Protein AF-A0A2G9MMF6-F1 (afdb_monomer)

Structure (mmCIF, N/CA/C/O backbone):
data_AF-A0A2G9MMF6-F1
#
_entry.id   AF-A0A2G9MMF6-F1
#
loop_
_atom_site.group_PDB
_atom_site.id
_atom_site.type_symbol
_atom_site.label_atom_id
_atom_site.label_alt_id
_atom_site.label_comp_id
_atom_site.label_asym_id
_atom_site.label_entity_id
_atom_site.label_seq_id
_atom_site.pdbx_PDB_ins_code
_atom_site.Cartn_x
_atom_site.Cartn_y
_atom_site.Cartn_z
_atom_site.occupancy
_atom_site.B_iso_or_equiv
_atom_site.auth_seq_id
_atom_site.auth_comp_id
_atom_site.auth_asym_id
_atom_site.auth_atom_id
_atom_site.pdbx_PDB_model_num
ATOM 1 N N . MET A 1 1 ? 2.342 -6.445 -7.072 1.00 79.38 1 MET A N 1
ATOM 2 C CA . MET A 1 1 ? 2.393 -5.095 -7.663 1.00 79.38 1 MET A CA 1
ATOM 3 C C . MET A 1 1 ? 3.576 -5.069 -8.606 1.00 79.38 1 MET A C 1
ATOM 5 O O . MET A 1 1 ? 4.692 -5.267 -8.145 1.00 79.38 1 MET A O 1
ATOM 9 N N . GLN A 1 2 ? 3.320 -4.866 -9.891 1.00 90.75 2 GLN A N 1
ATOM 10 C CA . GLN A 1 2 ? 4.358 -4.734 -10.906 1.00 90.75 2 GLN A CA 1
ATOM 11 C C . GLN A 1 2 ? 3.981 -3.608 -11.854 1.00 90.75 2 GLN A C 1
ATOM 13 O O . GLN A 1 2 ? 2.814 -3.480 -12.257 1.00 90.75 2 GLN A O 1
ATOM 18 N N . ASP A 1 3 ? 4.973 -2.789 -12.161 1.00 94.25 3 ASP A N 1
ATOM 19 C CA . ASP A 1 3 ? 4.838 -1.770 -13.181 1.00 94.25 3 ASP A CA 1
ATOM 20 C C . ASP A 1 3 ? 4.897 -2.395 -14.558 1.00 94.25 3 ASP A C 1
ATOM 22 O O . ASP A 1 3 ? 5.567 -3.399 -14.778 1.00 94.25 3 ASP A O 1
ATOM 26 N N . LEU A 1 4 ? 4.185 -1.756 -15.472 1.00 95.88 4 LEU A N 1
ATOM 27 C CA . LEU A 1 4 ? 4.204 -2.057 -16.892 1.00 95.88 4 LEU A CA 1
ATOM 28 C C . LEU A 1 4 ? 4.536 -0.766 -17.631 1.00 95.88 4 LEU A C 1
ATOM 30 O O . LEU A 1 4 ? 4.545 0.322 -17.043 1.00 95.88 4 LEU A O 1
ATOM 34 N N . GLY A 1 5 ? 4.801 -0.873 -18.922 1.00 96.56 5 GLY A N 1
ATOM 35 C CA . GLY A 1 5 ? 5.247 0.263 -19.704 1.00 96.56 5 GLY A CA 1
ATOM 36 C C . GLY A 1 5 ? 5.832 -0.165 -21.033 1.00 96.56 5 GLY A C 1
ATOM 37 O O . GLY A 1 5 ? 5.376 -1.141 -21.624 1.00 96.56 5 GLY A O 1
ATOM 38 N N . LEU A 1 6 ? 6.842 0.567 -21.485 1.00 97.50 6 LEU A N 1
ATOM 39 C CA . LEU A 1 6 ? 7.505 0.364 -22.764 1.00 97.50 6 LEU A CA 1
ATOM 40 C C . LEU A 1 6 ? 9.025 0.326 -22.587 1.00 97.50 6 LEU A C 1
ATOM 42 O O . LEU A 1 6 ? 9.573 1.085 -21.784 1.00 97.50 6 LEU A O 1
ATOM 46 N N . ILE A 1 7 ? 9.695 -0.497 -23.392 1.00 97.12 7 ILE A N 1
ATOM 47 C CA . ILE A 1 7 ? 11.146 -0.470 -23.625 1.00 97.12 7 ILE A CA 1
ATOM 48 C C . ILE A 1 7 ? 11.354 -0.397 -25.141 1.00 97.12 7 ILE A C 1
ATOM 50 O O . ILE A 1 7 ? 10.951 -1.317 -25.842 1.00 97.12 7 ILE A O 1
ATOM 54 N N . ASN A 1 8 ? 11.923 0.697 -25.666 1.00 94.00 8 ASN A N 1
ATOM 55 C CA . ASN A 1 8 ? 12.039 0.959 -27.116 1.00 94.00 8 ASN A CA 1
ATOM 56 C C . ASN A 1 8 ? 10.719 0.726 -27.882 1.00 94.00 8 ASN A C 1
ATOM 58 O O . ASN A 1 8 ? 10.694 0.101 -28.936 1.00 94.00 8 ASN A O 1
ATOM 62 N N . CYS A 1 9 ? 9.609 1.223 -27.324 1.00 92.94 9 CYS A N 1
ATOM 63 C CA . CYS A 1 9 ? 8.242 1.038 -27.835 1.00 92.94 9 CYS A CA 1
AT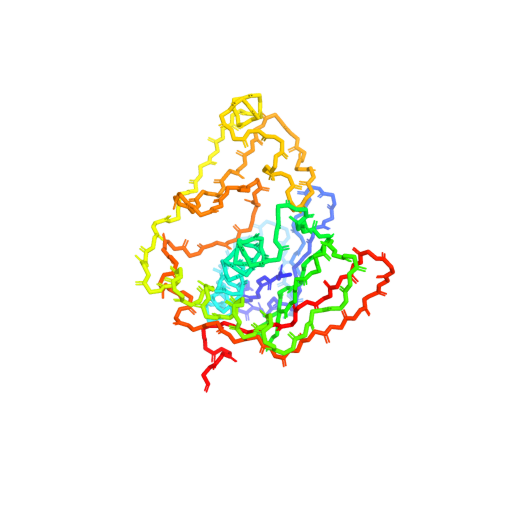OM 64 C C . CYS A 1 9 ? 7.690 -0.399 -27.766 1.00 92.94 9 CYS A C 1
ATOM 66 O O . CYS A 1 9 ? 6.526 -0.598 -28.104 1.00 92.94 9 CYS A O 1
ATOM 68 N N . PHE A 1 10 ? 8.452 -1.377 -27.270 1.00 97.00 10 PHE A N 1
ATOM 69 C CA . PHE A 1 10 ? 7.938 -2.718 -27.000 1.00 97.00 10 PHE A CA 1
ATOM 70 C C . PHE A 1 10 ? 7.185 -2.759 -25.668 1.00 97.00 10 PHE A C 1
ATOM 72 O O . PHE A 1 10 ? 7.736 -2.310 -24.654 1.00 97.00 10 PHE A O 1
ATOM 79 N N . PRO A 1 11 ? 5.955 -3.304 -25.630 1.00 97.38 11 PRO A N 1
ATOM 80 C CA . PRO A 1 11 ? 5.212 -3.500 -24.393 1.00 97.38 11 PRO A CA 1
ATOM 81 C C . PRO A 1 11 ? 5.982 -4.352 -23.388 1.00 97.38 11 PRO A C 1
ATOM 83 O O . PRO A 1 11 ? 6.388 -5.473 -23.685 1.00 97.38 11 PRO A O 1
ATOM 86 N N . VAL A 1 12 ? 6.137 -3.844 -22.167 1.00 97.69 12 VAL A N 1
ATOM 87 C CA . VAL A 1 12 ? 6.538 -4.652 -21.012 1.00 97.69 12 VAL A CA 1
ATOM 88 C C . VAL A 1 12 ? 5.284 -5.336 -20.486 1.00 97.69 12 VAL A C 1
ATOM 90 O O . VAL A 1 12 ? 4.394 -4.668 -19.960 1.00 97.69 12 VAL A O 1
ATOM 93 N N . ILE A 1 13 ? 5.211 -6.655 -20.641 1.00 95.88 13 ILE A N 1
ATOM 94 C CA . ILE A 1 13 ? 4.044 -7.465 -20.265 1.00 95.88 13 ILE A CA 1
ATOM 95 C C . ILE A 1 13 ? 4.161 -8.053 -18.858 1.00 95.88 13 ILE A C 1
ATOM 97 O O . ILE A 1 13 ? 3.149 -8.397 -18.253 1.00 95.88 13 ILE A O 1
ATOM 101 N N . ASP A 1 14 ? 5.379 -8.155 -18.323 1.00 95.56 14 ASP A N 1
ATOM 102 C CA . ASP A 1 14 ? 5.613 -8.618 -16.957 1.00 95.56 14 ASP A CA 1
ATOM 103 C C . ASP A 1 14 ? 6.938 -8.082 -16.401 1.00 95.56 14 ASP A C 1
ATOM 105 O O . ASP A 1 14 ? 7.898 -7.873 -17.149 1.00 95.56 14 ASP A O 1
ATOM 109 N N . VAL A 1 15 ? 6.996 -7.882 -15.085 1.00 96.31 15 VAL A N 1
ATOM 110 C CA . VAL A 1 15 ? 8.217 -7.492 -14.370 1.00 96.31 15 VAL A CA 1
ATOM 111 C C . VAL A 1 15 ? 8.294 -8.263 -13.064 1.00 96.31 15 VAL A C 1
ATOM 113 O O . VAL A 1 15 ? 7.439 -8.112 -12.192 1.00 96.31 15 VAL A O 1
ATOM 116 N N . PHE A 1 16 ? 9.355 -9.045 -12.894 1.00 94.81 16 PHE A N 1
ATOM 117 C CA . PHE A 1 16 ? 9.559 -9.856 -11.696 1.00 94.81 16 PHE A CA 1
ATOM 118 C C . PHE A 1 16 ? 11.026 -9.881 -11.271 1.00 94.81 16 PHE A C 1
ATOM 120 O O . PHE A 1 16 ? 11.930 -9.530 -12.027 1.00 94.81 16 PHE A O 1
ATOM 127 N N . LYS A 1 17 ? 11.27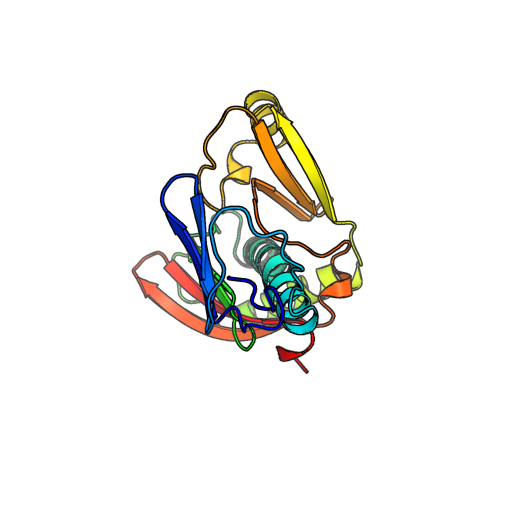2 -10.278 -10.020 1.00 93.25 17 LYS A N 1
ATOM 128 C CA . LYS A 1 17 ? 12.629 -10.461 -9.498 1.00 93.25 17 LYS A CA 1
ATOM 129 C C . LYS A 1 17 ? 13.050 -11.921 -9.606 1.00 93.25 17 LYS A C 1
ATOM 131 O O . LYS A 1 17 ? 12.298 -12.803 -9.202 1.00 93.25 17 LYS A O 1
ATOM 136 N N . GLN A 1 18 ? 14.272 -12.155 -10.071 1.00 94.69 18 GLN A N 1
ATOM 137 C CA . GLN A 1 18 ? 14.925 -13.463 -10.060 1.00 94.69 18 GLN A CA 1
ATOM 138 C C . GLN A 1 18 ? 16.279 -13.324 -9.357 1.00 94.69 18 GLN A C 1
ATOM 140 O O . GLN A 1 18 ? 17.248 -12.814 -9.920 1.00 94.69 18 GLN A O 1
ATOM 145 N N . GLY A 1 19 ? 16.328 -13.710 -8.079 1.00 91.88 19 GLY A N 1
ATOM 146 C CA . GLY A 1 19 ? 17.451 -13.374 -7.203 1.00 91.88 19 GLY A CA 1
ATOM 147 C C . GLY A 1 19 ? 17.601 -11.855 -7.067 1.00 91.88 19 GLY A C 1
ATOM 148 O O . GLY A 1 19 ? 16.655 -11.165 -6.688 1.00 91.88 19 GLY A O 1
ATOM 149 N N . ASN A 1 20 ? 18.777 -11.334 -7.420 1.00 90.31 20 ASN A N 1
ATOM 150 C CA . ASN A 1 20 ? 19.064 -9.895 -7.406 1.00 90.31 20 ASN A CA 1
ATOM 151 C C . ASN A 1 20 ? 18.754 -9.193 -8.741 1.00 90.31 20 ASN A C 1
ATOM 153 O O . ASN A 1 20 ? 18.959 -7.986 -8.853 1.00 90.31 20 ASN A O 1
ATOM 157 N N . LEU A 1 21 ? 18.278 -9.927 -9.752 1.00 95.31 21 LEU A N 1
ATOM 158 C CA . LEU A 1 21 ? 17.969 -9.383 -11.072 1.00 95.31 21 LEU A CA 1
ATOM 159 C C . LEU A 1 21 ? 16.509 -8.931 -11.147 1.00 95.31 21 LEU A C 1
ATOM 161 O O . LEU A 1 21 ? 15.615 -9.600 -10.625 1.00 95.31 21 LEU A O 1
ATOM 165 N N . ILE A 1 22 ? 16.271 -7.814 -11.836 1.00 95.88 22 ILE A N 1
ATOM 166 C CA . ILE A 1 22 ? 14.934 -7.371 -12.241 1.00 95.88 22 ILE A CA 1
ATOM 167 C C . ILE A 1 22 ? 14.744 -7.787 -13.697 1.00 95.88 22 ILE A C 1
ATOM 169 O O . ILE A 1 22 ? 15.422 -7.278 -14.589 1.00 95.88 22 ILE A O 1
ATOM 173 N N . VAL A 1 23 ? 13.833 -8.723 -13.927 1.00 96.50 23 VAL A N 1
ATOM 174 C CA . VAL A 1 23 ? 13.527 -9.265 -15.249 1.00 96.50 23 VAL A CA 1
ATOM 175 C C . VAL A 1 23 ? 12.347 -8.499 -15.830 1.00 96.50 23 VAL A C 1
ATOM 177 O O . VAL A 1 23 ? 11.287 -8.440 -15.211 1.00 96.50 23 VAL A O 1
ATOM 180 N N . HIS A 1 24 ? 12.533 -7.930 -17.021 1.00 97.00 24 HIS A N 1
ATOM 181 C CA . HIS A 1 24 ? 11.475 -7.290 -17.800 1.00 97.00 24 HIS A CA 1
ATOM 182 C C . HIS A 1 24 ? 11.111 -8.214 -18.959 1.00 97.00 24 HIS A C 1
ATOM 184 O O . HIS A 1 24 ? 11.917 -8.425 -19.866 1.00 97.00 24 HIS A O 1
ATOM 190 N N . LYS A 1 25 ? 9.906 -8.781 -18.933 1.00 96.69 25 LYS A N 1
ATOM 191 C CA . LYS A 1 25 ? 9.375 -9.552 -20.054 1.00 96.69 25 LYS A CA 1
ATOM 192 C C . LYS A 1 25 ? 8.742 -8.577 -21.037 1.00 96.69 25 LYS A C 1
ATOM 194 O O . LYS A 1 25 ? 7.771 -7.904 -20.690 1.00 96.69 25 LYS A O 1
ATOM 199 N N . ILE A 1 26 ? 9.291 -8.503 -22.243 1.00 97.00 26 ILE A N 1
ATOM 200 C CA . ILE A 1 26 ? 8.793 -7.631 -23.309 1.00 97.00 26 ILE A CA 1
ATOM 201 C C . ILE A 1 26 ? 8.141 -8.440 -24.426 1.00 97.00 26 ILE A C 1
ATOM 203 O O . ILE A 1 26 ? 8.568 -9.556 -24.719 1.00 97.00 26 ILE A O 1
ATOM 207 N N . ASP A 1 27 ? 7.133 -7.852 -25.058 1.00 96.94 27 ASP A N 1
ATOM 208 C CA . ASP A 1 27 ? 6.621 -8.294 -26.351 1.00 96.94 27 ASP A CA 1
ATOM 209 C C . ASP A 1 27 ? 7.409 -7.588 -27.462 1.00 96.94 27 ASP A C 1
ATOM 211 O O . ASP A 1 27 ? 7.038 -6.530 -27.971 1.00 96.94 27 ASP A O 1
ATOM 215 N N . GLY A 1 28 ? 8.606 -8.110 -27.721 1.00 94.50 28 GLY A N 1
ATOM 216 C CA . GLY A 1 28 ? 9.593 -7.489 -28.592 1.00 94.50 28 GLY A CA 1
ATOM 217 C C . GLY A 1 28 ? 10.974 -8.098 -28.409 1.00 94.50 28 GLY A C 1
ATOM 218 O O . GLY A 1 28 ? 11.139 -9.122 -27.741 1.00 94.50 28 GLY A O 1
ATOM 219 N N . LYS A 1 29 ? 11.987 -7.474 -29.011 1.00 93.00 29 LYS A N 1
ATOM 220 C CA . LYS A 1 29 ? 13.380 -7.917 -28.891 1.00 93.00 29 LYS A CA 1
ATOM 221 C C . LYS A 1 29 ? 14.305 -6.727 -28.700 1.00 93.00 29 LYS A C 1
ATOM 223 O O . LYS A 1 29 ? 14.204 -5.736 -29.411 1.00 93.00 29 LYS A O 1
ATOM 228 N N . VAL A 1 30 ? 15.228 -6.885 -27.764 1.00 94.31 30 VAL A N 1
ATOM 229 C CA . VAL A 1 30 ? 16.381 -6.012 -27.534 1.00 94.31 30 VAL A CA 1
ATOM 230 C C . VAL A 1 30 ? 17.614 -6.902 -27.428 1.00 94.31 30 VAL A C 1
ATOM 232 O O . VAL A 1 30 ? 17.494 -8.079 -27.071 1.00 94.31 30 VAL A O 1
ATOM 235 N N . GLN A 1 31 ? 18.783 -6.376 -27.763 1.00 94.81 31 GLN A N 1
ATOM 236 C CA . GLN A 1 31 ? 20.048 -7.095 -27.702 1.00 94.81 31 GLN A CA 1
ATOM 237 C C . GLN A 1 31 ? 20.904 -6.602 -26.537 1.00 94.81 31 GLN A C 1
ATOM 239 O O . GLN A 1 31 ? 20.776 -5.480 -26.047 1.00 94.81 31 GLN A O 1
ATOM 244 N N . THR A 1 32 ? 21.790 -7.473 -26.058 1.00 95.94 32 THR A N 1
ATOM 245 C CA . THR A 1 32 ? 22.786 -7.080 -25.063 1.00 95.94 32 THR A CA 1
ATOM 246 C C . THR A 1 32 ? 23.687 -5.996 -25.647 1.00 95.94 32 THR A C 1
ATOM 248 O O . THR A 1 32 ? 24.297 -6.204 -26.691 1.00 95.94 32 THR A O 1
ATOM 251 N N . GLY A 1 33 ? 23.790 -4.867 -24.946 1.00 95.94 33 GLY A N 1
ATOM 252 C CA . GLY A 1 33 ? 24.559 -3.702 -25.388 1.00 95.94 33 GLY A CA 1
ATOM 253 C C . GLY A 1 33 ? 23.706 -2.579 -25.980 1.00 95.94 33 GLY A C 1
ATOM 254 O O . GLY A 1 33 ? 24.223 -1.475 -26.123 1.00 95.94 33 GLY A O 1
ATOM 255 N N . ASP A 1 34 ? 22.420 -2.819 -26.257 1.00 95.75 34 ASP A N 1
ATOM 256 C CA . ASP A 1 34 ? 21.518 -1.774 -26.745 1.00 95.75 34 ASP A CA 1
ATOM 257 C C . ASP A 1 34 ? 21.306 -0.680 -25.690 1.00 95.75 34 ASP A C 1
ATOM 259 O O . ASP A 1 34 ? 21.001 -0.956 -24.524 1.00 95.75 34 ASP A O 1
ATOM 263 N N . GLU A 1 35 ? 21.373 0.578 -26.123 1.00 96.88 35 GLU A N 1
ATOM 264 C CA . GLU A 1 35 ? 20.785 1.685 -25.378 1.00 96.88 35 GLU A CA 1
ATOM 265 C C . GLU A 1 35 ? 19.270 1.692 -25.623 1.00 96.88 35 GLU A C 1
ATOM 267 O O . GLU A 1 35 ? 18.798 1.694 -26.765 1.00 96.88 35 GLU A O 1
ATOM 272 N N . VAL A 1 36 ? 18.489 1.661 -24.543 1.00 96.44 36 VAL A N 1
ATOM 273 C CA . VAL A 1 36 ? 17.029 1.555 -24.620 1.00 96.44 36 VAL A CA 1
ATOM 274 C C . VAL A 1 36 ? 16.343 2.699 -23.885 1.00 96.44 36 VAL A C 1
ATOM 276 O O . VAL A 1 36 ? 16.743 3.101 -22.792 1.00 96.44 36 VAL A O 1
ATOM 279 N N . LYS A 1 37 ? 15.249 3.199 -24.461 1.00 96.81 37 LYS A N 1
ATOM 280 C CA . LYS A 1 37 ? 14.358 4.168 -23.826 1.00 96.81 37 LYS A CA 1
ATOM 281 C C . LYS A 1 37 ? 13.234 3.438 -23.100 1.00 96.81 37 LYS A C 1
ATOM 283 O O . LYS A 1 37 ? 12.419 2.762 -23.729 1.00 96.81 37 LYS A O 1
ATOM 288 N N . CYS A 1 38 ? 13.159 3.629 -21.788 1.00 96.75 38 CYS A N 1
ATOM 289 C CA . CYS A 1 38 ? 12.127 3.037 -20.940 1.00 96.75 38 CYS A CA 1
ATOM 290 C C . CYS A 1 38 ? 11.077 4.080 -20.541 1.00 96.75 38 CYS A C 1
ATOM 292 O O . CYS A 1 38 ? 11.412 5.218 -20.213 1.00 96.75 38 CYS A O 1
ATOM 294 N N . GLY A 1 39 ? 9.807 3.684 -20.518 1.00 96.69 39 GLY A N 1
ATOM 295 C CA . GLY A 1 39 ? 8.709 4.502 -20.007 1.00 96.69 39 GLY A CA 1
ATOM 296 C C . GLY A 1 39 ? 7.767 3.662 -19.159 1.00 96.69 39 GLY A C 1
ATOM 297 O O . GLY A 1 39 ? 7.372 2.582 -19.579 1.00 96.69 39 GLY A O 1
ATOM 298 N N . VAL A 1 40 ? 7.403 4.143 -17.971 1.00 96.88 40 VAL A N 1
ATOM 299 C CA . VAL A 1 40 ? 6.431 3.474 -17.092 1.00 96.88 40 VAL A CA 1
ATOM 300 C C . VAL A 1 40 ? 5.026 3.985 -17.405 1.00 96.88 40 VAL A C 1
ATOM 302 O O . VAL A 1 40 ? 4.836 5.184 -17.604 1.00 96.88 40 VAL A O 1
ATOM 305 N N . ASN A 1 41 ? 4.030 3.098 -17.402 1.00 96.81 41 ASN A N 1
ATOM 306 C CA . ASN A 1 41 ? 2.625 3.495 -17.423 1.00 96.81 41 ASN A CA 1
ATOM 307 C C . ASN A 1 41 ? 2.284 4.217 -16.107 1.00 96.81 41 ASN A C 1
ATOM 309 O O . ASN A 1 41 ? 2.124 3.587 -15.057 1.00 96.81 41 ASN A O 1
ATOM 313 N N . PHE A 1 42 ? 2.202 5.548 -16.172 1.00 95.94 42 PHE A N 1
ATOM 314 C CA . PHE A 1 42 ? 2.049 6.390 -14.990 1.00 95.94 42 PHE A CA 1
ATOM 315 C C . PHE A 1 42 ? 0.694 6.215 -14.300 1.00 95.94 42 PHE A C 1
ATOM 317 O O . PHE A 1 42 ? 0.655 6.165 -13.075 1.00 95.94 42 PHE A O 1
ATOM 324 N N . GLU A 1 43 ? -0.392 6.034 -15.053 1.00 95.75 43 GLU A N 1
ATOM 325 C CA . GLU A 1 43 ? -1.724 5.808 -14.476 1.00 95.75 43 GLU A CA 1
ATOM 326 C C . GLU A 1 43 ? -1.764 4.505 -13.675 1.00 95.75 43 GLU A C 1
ATOM 328 O O . GLU A 1 43 ? -2.192 4.486 -12.519 1.00 95.75 43 GLU A O 1
ATOM 333 N N . ARG A 1 44 ? -1.198 3.425 -14.235 1.00 96.06 44 ARG A N 1
ATOM 334 C CA . ARG A 1 44 ? -1.037 2.156 -13.512 1.00 96.06 44 ARG A CA 1
ATOM 335 C C . ARG A 1 44 ? -0.203 2.351 -12.247 1.00 96.06 44 ARG A C 1
ATOM 337 O O . ARG A 1 44 ? -0.612 1.915 -11.172 1.00 96.06 44 ARG A O 1
ATOM 344 N N . ARG A 1 45 ? 0.956 3.007 -12.360 1.00 97.19 45 ARG A N 1
ATOM 345 C CA . ARG A 1 45 ? 1.842 3.284 -11.219 1.00 97.19 45 ARG A CA 1
ATOM 346 C C . ARG A 1 45 ? 1.117 4.084 -10.138 1.00 97.19 45 ARG A C 1
ATOM 348 O O . ARG A 1 45 ? 1.257 3.752 -8.960 1.00 97.19 45 ARG A O 1
ATOM 355 N N . LYS A 1 46 ? 0.365 5.121 -10.513 1.00 97.12 46 LYS A N 1
ATOM 356 C CA . LYS A 1 46 ? -0.391 5.973 -9.591 1.00 97.12 46 LYS A CA 1
ATOM 357 C C . LYS A 1 46 ? -1.444 5.153 -8.852 1.00 97.12 46 LYS A C 1
ATOM 359 O O . LYS A 1 46 ? -1.410 5.138 -7.625 1.00 97.12 46 LYS A O 1
ATOM 364 N N . GLN A 1 47 ? -2.284 4.405 -9.567 1.00 97.94 47 GLN A N 1
ATOM 365 C CA . GLN A 1 47 ? -3.336 3.580 -8.962 1.00 97.94 47 GLN A CA 1
ATOM 366 C C . GLN A 1 47 ? -2.763 2.534 -7.995 1.00 97.94 47 GLN A C 1
ATOM 368 O O . GLN A 1 47 ? -3.211 2.391 -6.857 1.00 97.94 47 GLN A O 1
ATOM 373 N N . LEU A 1 48 ? -1.696 1.846 -8.408 1.00 97.75 48 LEU A N 1
ATOM 374 C CA . LEU A 1 48 ? -0.975 0.905 -7.554 1.00 97.75 48 LEU A CA 1
ATOM 375 C C . LEU A 1 48 ? -0.439 1.602 -6.292 1.00 97.75 48 LEU A C 1
ATOM 377 O O . LEU A 1 48 ? -0.598 1.095 -5.181 1.00 97.75 48 LEU A O 1
ATOM 381 N N . THR A 1 49 ? 0.160 2.782 -6.447 1.00 98.06 49 THR A N 1
ATOM 382 C CA . THR A 1 49 ? 0.706 3.580 -5.340 1.00 98.06 49 THR A CA 1
ATOM 383 C C . THR A 1 49 ? -0.389 4.061 -4.378 1.00 98.06 49 THR A C 1
ATOM 385 O O . THR A 1 49 ? -0.176 4.025 -3.165 1.00 98.06 49 THR A O 1
ATOM 388 N N . GLN A 1 50 ? -1.573 4.420 -4.887 1.00 98.38 50 GLN A N 1
ATOM 389 C CA . GLN A 1 50 ? -2.753 4.749 -4.078 1.00 98.38 50 GLN A CA 1
ATOM 390 C C . GLN A 1 50 ? -3.190 3.549 -3.232 1.00 98.38 50 GLN A C 1
ATOM 392 O O . GLN A 1 50 ? -3.284 3.673 -2.012 1.00 98.38 50 GLN A O 1
ATOM 397 N N . HIS A 1 51 ? -3.343 2.362 -3.832 1.00 98.62 51 HIS A N 1
ATOM 3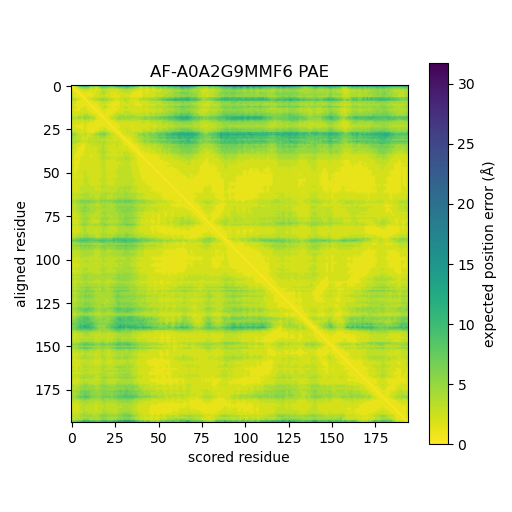98 C CA . HIS A 1 51 ? -3.632 1.135 -3.080 1.00 98.62 51 HIS A CA 1
ATOM 399 C C . HIS A 1 51 ? -2.540 0.792 -2.060 1.00 98.62 51 HIS A C 1
ATOM 401 O O . HIS A 1 51 ? -2.840 0.275 -0.981 1.00 98.62 51 HIS A O 1
ATOM 407 N N . HIS A 1 52 ? -1.273 1.091 -2.357 1.00 98.38 52 HIS A N 1
ATOM 408 C CA . HIS A 1 52 ? -0.193 0.833 -1.414 1.00 98.38 52 HIS A CA 1
ATOM 409 C C . HIS A 1 52 ? -0.297 1.710 -0.170 1.00 98.38 52 HIS A C 1
ATOM 411 O O . HIS A 1 52 ? -0.341 1.186 0.939 1.00 98.38 52 HIS A O 1
ATOM 417 N N . THR A 1 53 ? -0.373 3.028 -0.341 1.00 98.50 53 THR A N 1
ATOM 418 C CA . THR A 1 53 ? -0.554 3.945 0.788 1.00 98.50 53 THR A CA 1
ATOM 419 C C . THR A 1 53 ? -1.855 3.643 1.534 1.00 98.50 53 THR A C 1
ATOM 421 O O . THR A 1 53 ? -1.840 3.593 2.758 1.00 98.50 53 THR A O 1
ATOM 424 N N . ALA A 1 54 ? -2.950 3.338 0.832 1.00 98.50 54 ALA A N 1
ATOM 425 C CA . ALA A 1 54 ? -4.205 2.941 1.467 1.00 98.50 54 ALA A CA 1
ATOM 426 C C . ALA A 1 54 ? -4.071 1.667 2.317 1.00 98.50 54 ALA A C 1
ATOM 428 O O . ALA A 1 54 ? -4.709 1.578 3.356 1.00 98.50 54 ALA A O 1
ATOM 429 N N . THR A 1 55 ? -3.195 0.722 1.952 1.00 98.56 55 THR A N 1
ATOM 430 C CA . THR A 1 55 ? -2.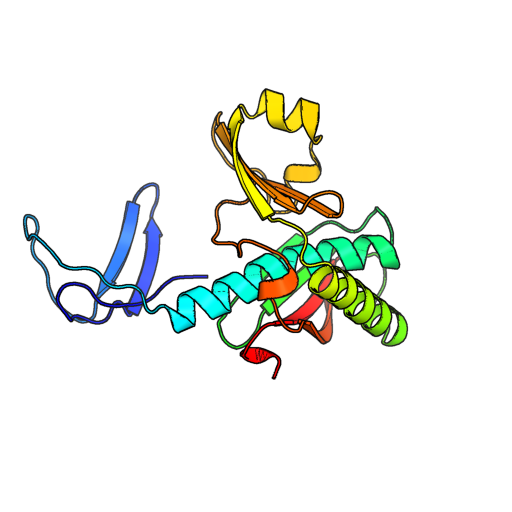927 -0.468 2.785 1.00 98.56 55 THR A CA 1
ATOM 431 C C . THR A 1 55 ? -2.451 -0.076 4.186 1.00 98.56 55 THR A C 1
ATOM 433 O O . THR A 1 55 ? -2.951 -0.619 5.166 1.00 98.56 55 THR A O 1
ATOM 436 N N . HIS A 1 56 ? -1.538 0.897 4.282 1.00 98.44 56 HIS A N 1
ATOM 437 C CA . HIS A 1 56 ? -1.048 1.413 5.563 1.00 98.44 56 HIS A CA 1
ATOM 438 C C . HIS A 1 56 ? -2.166 2.077 6.371 1.00 98.44 56 HIS A C 1
ATOM 440 O O . HIS A 1 56 ? -2.353 1.803 7.553 1.00 98.44 56 HIS A O 1
ATOM 446 N N . LEU A 1 57 ? -2.980 2.906 5.710 1.00 98.69 57 LEU A N 1
ATOM 447 C CA . LEU A 1 57 ? -4.090 3.602 6.365 1.00 98.69 57 LEU A CA 1
ATOM 448 C C . LEU A 1 57 ? -5.161 2.633 6.870 1.00 98.69 57 LEU A C 1
ATOM 450 O O . LEU A 1 57 ? -5.627 2.781 7.995 1.00 98.69 57 LEU A O 1
ATOM 454 N N . VAL A 1 58 ? -5.502 1.608 6.085 1.00 98.69 58 VAL A N 1
ATOM 455 C CA . VAL A 1 58 ? -6.441 0.556 6.496 1.00 98.69 58 VAL A CA 1
ATOM 456 C C . VAL A 1 58 ? -5.859 -0.271 7.644 1.00 98.69 58 VAL A C 1
ATOM 458 O O . VAL A 1 58 ? -6.591 -0.589 8.578 1.00 98.69 58 VAL A O 1
ATOM 461 N N . ASN A 1 59 ? -4.560 -0.585 7.638 1.00 98.38 59 ASN A N 1
ATOM 462 C CA . ASN A 1 59 ? -3.914 -1.312 8.736 1.00 98.38 59 ASN A CA 1
ATOM 463 C C . ASN A 1 59 ? -3.889 -0.491 10.036 1.00 98.38 59 ASN A C 1
ATOM 465 O O . ASN A 1 59 ? -4.183 -1.011 11.115 1.00 98.38 59 ASN A O 1
ATOM 469 N N . ALA A 1 60 ? -3.573 0.803 9.940 1.00 98.12 60 ALA A N 1
ATOM 470 C CA . ALA A 1 60 ? -3.608 1.731 11.064 1.00 98.12 60 ALA A CA 1
ATOM 471 C C . ALA A 1 60 ? -5.033 1.881 11.619 1.00 98.12 60 ALA A C 1
ATOM 473 O O . ALA A 1 60 ? -5.240 1.671 12.813 1.00 98.12 60 ALA A O 1
ATOM 474 N N . ALA A 1 61 ? -6.020 2.138 10.754 1.00 98.62 61 ALA A N 1
ATOM 475 C CA . ALA A 1 61 ? -7.430 2.251 11.127 1.00 98.62 61 ALA A CA 1
ATOM 476 C C . ALA A 1 61 ? -7.964 0.961 11.764 1.00 98.62 61 ALA A C 1
ATOM 478 O O . ALA A 1 61 ? -8.566 1.004 12.834 1.00 98.62 61 ALA A O 1
ATOM 479 N N . SER A 1 62 ? -7.660 -0.202 11.175 1.00 98.44 62 SER A N 1
ATOM 480 C CA . SER A 1 62 ? -8.041 -1.509 11.730 1.00 98.44 62 SER A CA 1
ATOM 481 C C . SER A 1 62 ? -7.539 -1.676 13.156 1.00 98.44 62 SER A C 1
ATOM 483 O O . SER A 1 62 ? -8.236 -2.212 14.006 1.00 98.44 62 SER A O 1
ATOM 485 N N . ARG A 1 63 ? -6.340 -1.183 13.450 1.00 97.50 63 ARG A N 1
ATOM 486 C CA . ARG A 1 63 ? -5.746 -1.283 14.779 1.00 97.50 63 ARG A CA 1
ATOM 487 C C . ARG A 1 63 ? -6.326 -0.291 15.779 1.00 97.50 63 ARG A C 1
ATOM 489 O O . ARG A 1 63 ? -6.448 -0.629 16.952 1.00 97.50 63 ARG A O 1
ATOM 496 N N . THR A 1 64 ? -6.683 0.905 15.322 1.00 98.06 64 THR A N 1
ATOM 497 C CA . THR A 1 64 ? -7.403 1.892 16.135 1.00 98.06 64 THR A CA 1
ATOM 498 C C . THR A 1 64 ? -8.773 1.361 16.550 1.00 98.06 64 THR A C 1
ATOM 500 O O . THR A 1 64 ? -9.144 1.499 17.710 1.00 98.06 64 THR A O 1
ATOM 503 N N . ILE A 1 65 ? -9.500 0.727 15.625 1.00 98.44 65 ILE A N 1
ATOM 504 C CA . ILE A 1 65 ? -10.869 0.253 15.863 1.00 98.44 65 ILE A CA 1
ATOM 505 C C . ILE A 1 65 ? -10.898 -1.106 16.570 1.00 98.44 65 ILE A C 1
ATOM 507 O O . ILE A 1 65 ? -11.596 -1.265 17.565 1.00 98.44 65 ILE A O 1
ATOM 511 N N . LEU A 1 66 ? -10.138 -2.090 16.080 1.00 98.00 66 LEU A N 1
ATOM 512 C CA . LEU A 1 66 ? -10.217 -3.472 16.565 1.00 98.00 66 LEU A CA 1
ATOM 513 C C . LEU A 1 66 ? -9.260 -3.755 17.727 1.00 98.00 66 LEU A C 1
ATOM 515 O O . LEU A 1 66 ? -9.488 -4.703 18.474 1.00 98.00 66 LEU A O 1
ATOM 519 N N . GLY A 1 67 ? -8.181 -2.980 17.871 1.00 97.56 67 GLY A N 1
ATOM 520 C CA . GLY A 1 67 ? -7.206 -3.115 18.954 1.00 97.56 67 GLY A CA 1
ATOM 521 C C . GLY A 1 67 ? -5.765 -3.377 18.503 1.00 97.56 67 GLY A C 1
ATOM 522 O O . GLY A 1 67 ? -5.457 -3.656 17.343 1.00 97.56 67 GLY A O 1
ATOM 523 N N . SER A 1 68 ? -4.839 -3.292 19.460 1.00 95.31 68 SER A N 1
ATOM 524 C CA . SER A 1 68 ? -3.389 -3.325 19.217 1.00 95.31 68 SER A CA 1
ATOM 525 C C . SER A 1 68 ? -2.845 -4.671 18.721 1.00 95.31 68 SER A C 1
ATOM 527 O O . SER A 1 68 ? -1.735 -4.704 18.185 1.00 95.31 68 SER A O 1
ATOM 529 N N . HIS A 1 69 ? -3.611 -5.759 18.854 1.00 95.88 69 HIS A N 1
ATOM 530 C CA . HIS A 1 69 ? -3.255 -7.102 18.377 1.00 95.88 69 HIS A CA 1
ATOM 531 C C . HIS A 1 69 ? -3.335 -7.260 16.859 1.00 95.88 69 HIS A C 1
ATOM 533 O O . HIS A 1 69 ? -2.821 -8.250 16.334 1.00 95.88 69 HIS A O 1
ATOM 539 N N . ILE A 1 70 ? -3.964 -6.315 16.154 1.00 97.56 70 ILE A N 1
ATOM 540 C CA . ILE A 1 70 ? -3.974 -6.300 14.693 1.00 97.56 70 ILE A CA 1
ATOM 541 C C . ILE A 1 70 ? -2.539 -6.185 14.190 1.00 97.56 70 ILE A C 1
ATOM 543 O O . ILE A 1 70 ? -1.838 -5.218 14.489 1.00 97.56 70 ILE A O 1
ATOM 547 N N . ASN A 1 71 ? -2.115 -7.170 13.408 1.00 95.25 71 ASN A N 1
ATOM 548 C CA . ASN A 1 71 ? -0.883 -7.155 12.643 1.00 95.25 71 ASN A CA 1
ATOM 549 C C . ASN A 1 71 ? -1.169 -7.571 11.205 1.00 95.25 71 ASN A C 1
ATOM 551 O O . ASN A 1 71 ? -2.028 -8.417 10.958 1.00 95.25 71 ASN A O 1
ATOM 555 N N . GLN A 1 72 ? -0.419 -7.015 10.261 1.00 97.12 72 GLN A N 1
ATOM 556 C CA . GLN A 1 72 ? -0.492 -7.454 8.873 1.00 97.12 72 GLN A CA 1
ATOM 557 C C . GLN A 1 72 ? 0.047 -8.886 8.741 1.00 97.12 72 GLN A C 1
ATOM 559 O O . GLN A 1 72 ? 1.163 -9.189 9.159 1.00 97.12 72 GLN A O 1
ATOM 564 N N . ALA A 1 73 ? -0.748 -9.761 8.131 1.00 96.69 73 ALA A N 1
ATOM 565 C CA . ALA A 1 73 ? -0.363 -11.121 7.772 1.00 96.69 73 ALA A CA 1
ATOM 566 C C . ALA A 1 73 ? 0.060 -11.216 6.299 1.00 96.69 73 ALA A C 1
ATOM 568 O O . ALA A 1 73 ? 1.008 -11.922 5.960 1.00 96.69 73 ALA A O 1
ATOM 569 N N . SER A 1 74 ? -0.650 -10.523 5.407 1.00 96.88 74 SER A N 1
ATOM 570 C CA . SER A 1 74 ? -0.329 -10.454 3.980 1.00 96.88 74 SER A CA 1
ATOM 571 C C . SER A 1 74 ? -1.060 -9.279 3.326 1.00 96.88 74 SER A C 1
ATOM 573 O O . SER A 1 74 ? -2.022 -8.760 3.884 1.00 96.88 74 SER A O 1
ATOM 575 N N . ALA A 1 75 ? -0.632 -8.849 2.140 1.00 97.31 75 ALA A N 1
ATOM 576 C CA . ALA A 1 75 ? -1.365 -7.853 1.364 1.00 97.31 75 ALA A CA 1
ATOM 577 C C . ALA A 1 75 ? -1.154 -8.062 -0.136 1.00 97.31 75 ALA A C 1
ATOM 579 O O . ALA A 1 75 ? -0.064 -8.432 -0.580 1.00 97.31 75 ALA A O 1
ATOM 580 N N . LYS A 1 76 ? -2.174 -7.748 -0.937 1.00 96.88 76 LYS A N 1
ATOM 581 C CA . LYS A 1 76 ? -2.080 -7.702 -2.401 1.00 96.88 76 LYS A CA 1
ATOM 582 C C . LYS A 1 76 ? -2.664 -6.397 -2.908 1.00 96.88 76 LYS A C 1
ATOM 584 O O . LYS A 1 76 ? -3.685 -5.930 -2.418 1.00 96.88 76 LYS A O 1
ATOM 589 N N . LYS A 1 77 ? -2.004 -5.836 -3.917 1.00 96.44 77 LYS A N 1
ATOM 590 C CA . LYS A 1 77 ? -2.433 -4.630 -4.619 1.00 96.44 77 LYS A CA 1
ATOM 591 C C . LYS A 1 77 ? -2.395 -4.900 -6.117 1.00 96.44 77 LYS A C 1
ATOM 593 O O . LYS A 1 77 ? -1.330 -5.256 -6.639 1.00 96.44 77 LYS A O 1
ATOM 598 N N . ASP A 1 78 ? -3.538 -4.742 -6.763 1.00 95.31 78 ASP A N 1
ATOM 599 C CA . ASP A 1 78 ? -3.694 -4.677 -8.212 1.00 95.31 78 ASP A CA 1
ATOM 600 C C . ASP A 1 78 ? -4.329 -3.334 -8.600 1.00 95.31 78 ASP A C 1
ATOM 602 O O . ASP A 1 78 ? -4.557 -2.498 -7.729 1.00 95.31 78 ASP A O 1
ATOM 606 N N . VAL A 1 79 ? -4.570 -3.088 -9.886 1.00 95.56 79 VAL A N 1
ATOM 607 C CA . VAL A 1 79 ? -5.163 -1.822 -10.356 1.00 95.56 79 VAL A CA 1
ATOM 608 C C . VAL A 1 79 ? -6.610 -1.684 -9.889 1.00 95.56 79 VAL A C 1
ATOM 610 O O . VAL A 1 79 ? -6.960 -0.652 -9.325 1.00 95.56 79 VAL A O 1
ATOM 613 N N . ASP A 1 80 ? -7.405 -2.743 -10.030 1.00 95.75 80 ASP A N 1
ATOM 614 C CA . ASP A 1 80 ? -8.855 -2.676 -9.796 1.00 95.75 80 ASP A CA 1
ATOM 615 C C . ASP A 1 80 ? -9.266 -3.137 -8.392 1.00 95.75 80 ASP A C 1
ATOM 617 O O . ASP A 1 80 ? -10.400 -2.939 -7.969 1.00 95.75 80 ASP A O 1
ATOM 621 N N . HIS A 1 81 ? -8.363 -3.798 -7.662 1.00 95.19 81 HIS A N 1
ATOM 622 C CA . HIS A 1 81 ? -8.653 -4.329 -6.333 1.00 95.19 81 HIS A CA 1
ATOM 623 C C . HIS A 1 81 ? -7.398 -4.449 -5.466 1.00 95.19 81 HIS A C 1
ATOM 625 O O . HIS A 1 81 ? -6.291 -4.710 -5.948 1.00 95.19 81 HIS A O 1
ATOM 631 N N . ALA A 1 82 ? -7.586 -4.332 -4.156 1.00 98.31 82 ALA A N 1
ATOM 632 C CA . ALA A 1 82 ? -6.578 -4.632 -3.155 1.00 98.31 82 ALA A CA 1
ATOM 633 C C . ALA A 1 82 ? -7.187 -5.414 -1.984 1.00 98.31 82 ALA A C 1
ATOM 635 O O . ALA A 1 82 ? -8.400 -5.422 -1.761 1.00 98.31 82 ALA A O 1
ATOM 636 N N . TYR A 1 83 ? -6.332 -6.105 -1.236 1.00 98.62 83 TYR A N 1
ATOM 637 C CA . TYR A 1 83 ? -6.713 -6.673 0.047 1.00 98.62 83 TYR A CA 1
ATOM 638 C C . TYR A 1 83 ? -5.570 -6.605 1.054 1.00 98.62 83 TYR A C 1
ATOM 640 O O . TYR A 1 83 ? -4.389 -6.644 0.691 1.00 98.62 83 TYR A O 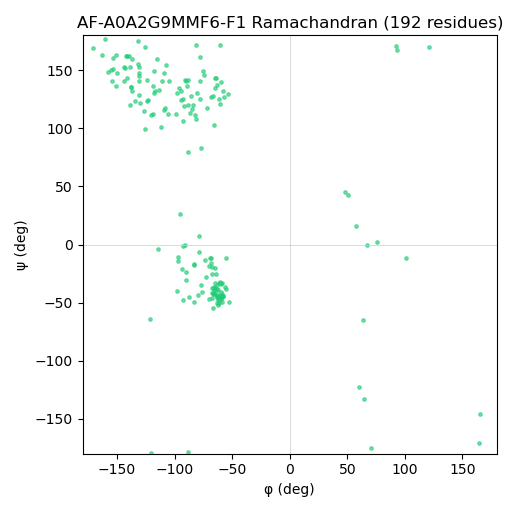1
ATOM 648 N N . LEU A 1 84 ? -5.957 -6.561 2.323 1.00 98.62 84 LEU A N 1
ATOM 649 C CA . LEU A 1 84 ? -5.091 -6.668 3.486 1.00 98.62 84 LEU A CA 1
ATOM 650 C C . LEU A 1 84 ? -5.586 -7.831 4.349 1.00 98.62 84 LEU A C 1
ATOM 652 O O . LEU A 1 84 ? -6.746 -7.853 4.752 1.00 98.62 84 LEU A O 1
ATOM 656 N N . ASP A 1 85 ? -4.709 -8.784 4.634 1.00 98.56 85 ASP A N 1
ATOM 657 C CA . ASP A 1 85 ? -4.951 -9.822 5.629 1.00 98.56 85 ASP A CA 1
ATOM 658 C C . ASP A 1 85 ? -4.395 -9.346 6.966 1.00 98.56 85 ASP A C 1
ATOM 660 O O . ASP A 1 85 ? -3.208 -9.022 7.061 1.00 98.56 85 ASP A O 1
ATOM 664 N N . VAL A 1 86 ? -5.232 -9.339 7.999 1.00 98.31 86 VAL A N 1
ATOM 665 C CA . VAL A 1 86 ? -4.866 -8.951 9.361 1.00 98.31 86 VAL A CA 1
ATOM 666 C C . VAL A 1 86 ? -5.046 -10.104 10.338 1.00 98.31 86 VAL A C 1
ATOM 668 O O . VAL A 1 86 ? -5.931 -10.947 10.174 1.00 98.31 86 VAL A O 1
ATOM 671 N N . THR A 1 87 ? -4.221 -10.135 11.384 1.00 97.62 87 THR A N 1
ATOM 672 C CA . THR A 1 87 ? -4.422 -11.040 12.513 1.00 97.62 87 THR A CA 1
ATOM 673 C C . THR A 1 87 ? -5.610 -10.578 13.342 1.00 97.62 87 THR A C 1
ATOM 675 O O . THR A 1 87 ? -5.581 -9.489 13.911 1.00 97.62 87 THR A O 1
ATOM 678 N N . HIS A 1 88 ? -6.649 -11.398 13.440 1.00 97.88 88 HIS A N 1
ATOM 679 C CA . HIS A 1 88 ? -7.832 -11.091 14.234 1.00 97.88 88 HIS A CA 1
ATOM 680 C C . HIS A 1 88 ? -8.525 -12.383 14.682 1.00 97.88 88 HIS A C 1
ATOM 682 O O . HIS A 1 88 ? -8.569 -13.358 13.933 1.00 97.88 88 HIS A O 1
ATOM 688 N N . TYR A 1 89 ? -9.020 -12.416 15.921 1.00 93.81 89 TYR A N 1
ATOM 689 C CA . TYR A 1 89 ? -9.552 -13.637 16.544 1.00 93.81 89 TYR A CA 1
ATOM 690 C C . TYR A 1 89 ? -11.007 -13.943 16.162 1.00 93.81 89 TYR A C 1
ATOM 692 O O . TYR A 1 89 ? -11.448 -15.079 16.321 1.00 93.81 89 TYR A O 1
ATOM 700 N N . GLN A 1 90 ? -11.742 -12.963 15.637 1.00 93.69 90 GLN A N 1
ATOM 701 C CA . GLN A 1 90 ? -13.137 -13.099 15.218 1.00 93.69 90 GLN A CA 1
ATOM 702 C C . GLN A 1 90 ? -13.354 -12.521 13.818 1.00 93.69 90 GLN A C 1
ATOM 704 O O . GLN A 1 90 ? -12.429 -11.982 13.216 1.00 93.69 90 GLN A O 1
ATOM 709 N N . SER A 1 91 ? -14.559 -12.672 13.274 1.00 95.00 91 SER A N 1
ATOM 710 C CA . SER A 1 91 ? -14.932 -12.005 12.021 1.00 95.00 91 SER A CA 1
ATOM 711 C C . SER A 1 91 ? -15.175 -10.519 12.277 1.00 95.00 91 SER A C 1
ATOM 713 O O . SER A 1 91 ? -15.696 -10.171 13.329 1.00 95.00 91 SER A O 1
ATOM 715 N N . ILE A 1 92 ? -14.832 -9.675 11.303 1.00 97.62 92 ILE A N 1
ATOM 716 C CA . ILE A 1 92 ? -15.120 -8.236 11.338 1.00 97.62 92 ILE A CA 1
ATOM 717 C C . ILE A 1 92 ? -16.549 -8.034 10.833 1.00 97.62 92 ILE A C 1
ATOM 719 O O . ILE A 1 92 ? -16.840 -8.423 9.696 1.00 97.62 92 ILE A O 1
ATOM 723 N N . ASN A 1 93 ? -17.418 -7.468 11.667 1.00 96.62 93 ASN A N 1
ATOM 724 C CA . ASN A 1 93 ? -18.813 -7.193 11.316 1.00 96.62 93 ASN A CA 1
ATOM 725 C C . ASN A 1 93 ? -18.963 -5.888 10.504 1.00 96.62 93 ASN A C 1
ATOM 727 O O . ASN A 1 93 ? -18.005 -5.134 10.335 1.00 96.62 93 ASN A O 1
ATOM 731 N N . ASP A 1 94 ? -20.165 -5.620 9.987 1.00 97.19 94 ASP A N 1
ATOM 732 C CA . ASP A 1 94 ? -20.415 -4.467 9.109 1.00 97.19 94 ASP A CA 1
ATOM 733 C C . ASP A 1 94 ? -20.220 -3.112 9.812 1.00 97.19 94 ASP A C 1
ATOM 735 O O . ASP A 1 94 ? -19.773 -2.151 9.185 1.00 97.19 94 ASP A O 1
ATOM 739 N N . GLU A 1 95 ? -20.514 -3.021 11.112 1.00 98.06 95 GLU A N 1
ATOM 740 C CA . GLU A 1 95 ? -20.302 -1.801 11.897 1.00 98.06 95 GLU A CA 1
ATOM 741 C C . GLU A 1 95 ? -18.808 -1.536 12.104 1.00 98.06 95 GLU A C 1
ATOM 743 O O . GLU A 1 95 ? -18.334 -0.434 11.833 1.00 98.06 95 GLU A O 1
ATOM 748 N N . GLU A 1 96 ? -18.045 -2.556 12.500 1.00 98.38 96 GLU A N 1
ATOM 749 C CA . GLU A 1 96 ? -16.587 -2.481 12.608 1.00 98.38 96 GLU A CA 1
ATOM 750 C C . GLU A 1 96 ? -15.957 -2.125 11.258 1.00 98.38 96 GLU A C 1
ATOM 752 O O . GLU A 1 96 ? -15.095 -1.250 11.194 1.00 98.38 96 GLU A O 1
ATOM 757 N N . LEU A 1 97 ? -16.411 -2.748 10.165 1.00 98.56 97 LEU A N 1
ATOM 758 C CA . LEU A 1 97 ? -15.926 -2.444 8.821 1.00 98.56 97 LEU A CA 1
ATOM 759 C C . LEU A 1 97 ? -16.176 -0.976 8.458 1.00 98.56 97 LEU A C 1
ATOM 761 O O . LEU A 1 97 ? -15.270 -0.307 7.962 1.00 98.56 97 LEU A O 1
ATOM 765 N N . ARG A 1 98 ? -17.371 -0.456 8.758 1.00 98.69 98 ARG A N 1
ATOM 766 C CA . ARG A 1 98 ? -17.715 0.954 8.543 1.00 98.69 98 ARG A CA 1
ATOM 767 C C . ARG A 1 98 ? -16.829 1.887 9.367 1.00 98.69 98 ARG A C 1
ATOM 769 O O . ARG A 1 98 ? -16.322 2.865 8.833 1.00 98.69 98 ARG A O 1
ATOM 776 N N . LEU A 1 99 ? -16.590 1.568 10.639 1.00 98.81 99 LEU A N 1
ATOM 777 C CA . LEU A 1 99 ? -15.715 2.357 11.511 1.00 98.81 99 LEU A CA 1
ATOM 778 C C . LEU A 1 99 ? -14.262 2.374 11.011 1.00 98.81 99 LEU A C 1
ATOM 780 O O . LEU A 1 99 ? -13.600 3.410 11.079 1.00 98.81 99 LEU A O 1
ATOM 784 N N . ILE A 1 100 ? -13.765 1.254 10.477 1.00 98.88 100 ILE A N 1
ATOM 785 C CA . ILE A 1 100 ? -12.430 1.184 9.863 1.00 98.88 100 ILE A CA 1
ATOM 786 C C . ILE A 1 100 ? -12.380 2.045 8.597 1.00 98.88 100 ILE A C 1
ATOM 788 O O . ILE A 1 100 ? -11.399 2.760 8.389 1.00 98.88 100 ILE A O 1
ATOM 792 N N . GLU A 1 101 ? -13.416 1.995 7.755 1.00 98.88 101 GLU A N 1
ATOM 793 C CA . GLU A 1 101 ? -13.513 2.836 6.557 1.00 98.88 101 GLU A CA 1
ATOM 794 C C . GLU A 1 101 ? -13.528 4.328 6.916 1.00 98.88 101 GLU A C 1
ATOM 796 O O . GLU A 1 101 ? -12.768 5.112 6.336 1.00 98.88 101 GLU A O 1
ATOM 801 N N . ASP A 1 102 ? -14.348 4.716 7.894 1.00 98.81 102 ASP A N 1
ATOM 802 C CA . ASP A 1 102 ? -14.461 6.093 8.375 1.00 98.81 102 ASP A CA 1
ATOM 803 C C . ASP A 1 102 ? -13.114 6.597 8.908 1.00 98.81 102 ASP A C 1
ATOM 805 O O . ASP A 1 102 ? -12.659 7.681 8.530 1.00 98.81 102 ASP A O 1
ATOM 809 N N . GLU A 1 103 ? -12.425 5.798 9.730 1.00 98.75 103 GLU A N 1
ATOM 810 C CA . GLU A 1 103 ? -11.122 6.177 10.275 1.00 98.75 103 GLU A CA 1
ATOM 811 C C . GLU A 1 103 ? -10.039 6.250 9.191 1.00 98.75 103 GLU A C 1
ATOM 813 O O . GLU A 1 103 ? -9.271 7.215 9.146 1.00 98.75 103 GLU A O 1
ATOM 818 N N . ALA A 1 104 ? -10.006 5.301 8.250 1.00 98.75 104 ALA A N 1
ATOM 819 C CA . ALA A 1 104 ? -9.071 5.354 7.128 1.00 98.75 104 ALA A CA 1
ATOM 820 C C . ALA A 1 104 ? -9.271 6.633 6.296 1.00 98.75 104 ALA A C 1
ATOM 822 O O . ALA A 1 104 ? -8.301 7.316 5.955 1.00 98.75 104 ALA A O 1
ATOM 823 N N . ASN A 1 105 ? -10.520 7.021 6.024 1.00 98.75 105 ASN A N 1
ATOM 824 C CA . ASN A 1 105 ? -10.822 8.257 5.302 1.00 98.75 105 ASN A CA 1
ATOM 825 C C . ASN A 1 105 ? -10.583 9.523 6.141 1.00 98.75 105 ASN A C 1
ATOM 827 O O . ASN A 1 105 ? -10.231 10.565 5.584 1.00 98.75 105 ASN A O 1
ATOM 831 N N . ASN A 1 106 ? -10.694 9.464 7.470 1.00 98.62 106 ASN A N 1
ATOM 832 C CA . ASN A 1 106 ? -10.260 10.560 8.341 1.00 98.62 106 ASN A CA 1
ATOM 833 C C . ASN A 1 106 ? -8.750 10.808 8.214 1.00 98.62 106 ASN A C 1
ATOM 835 O O . ASN A 1 106 ? -8.320 11.962 8.155 1.00 98.62 106 ASN A O 1
ATOM 839 N N . LEU A 1 107 ? -7.941 9.750 8.099 1.00 98.44 107 LEU A N 1
ATOM 840 C CA . LEU A 1 107 ? -6.503 9.865 7.837 1.00 98.44 107 LEU A CA 1
ATOM 841 C C . LEU A 1 107 ? -6.204 10.454 6.451 1.00 98.44 107 LEU A C 1
ATOM 843 O O . LEU A 1 107 ? -5.280 11.258 6.318 1.00 98.44 107 LEU A O 1
ATOM 847 N N . VAL A 1 108 ? -7.000 10.121 5.430 1.00 98.50 108 VAL A N 1
ATOM 848 C CA . VAL A 1 108 ? -6.908 10.745 4.096 1.00 98.50 108 VAL A CA 1
ATOM 849 C C . VAL A 1 108 ? -7.199 12.248 4.179 1.00 98.50 108 VAL A C 1
ATOM 851 O O . VAL A 1 108 ? -6.407 13.058 3.697 1.00 98.50 108 VAL A O 1
ATOM 854 N N . LYS A 1 109 ? -8.280 12.648 4.863 1.00 98.38 109 LYS A N 1
ATOM 855 C CA . LYS A 1 109 ? -8.669 14.063 5.034 1.00 98.38 109 LYS A CA 1
ATOM 856 C C . LYS A 1 109 ? -7.593 14.908 5.720 1.00 98.38 109 LYS A C 1
ATOM 858 O O . LYS A 1 109 ? -7.458 16.084 5.392 1.00 98.38 109 LYS A O 1
ATOM 863 N N . LYS A 1 110 ? -6.820 14.318 6.640 1.00 97.94 110 LYS A N 1
ATOM 864 C CA . LYS A 1 11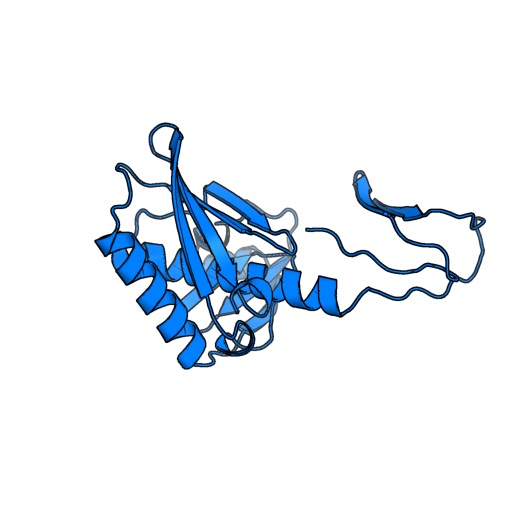0 ? -5.723 14.994 7.356 1.00 97.94 110 LYS A CA 1
ATOM 865 C C . LYS A 1 110 ? -4.537 15.370 6.457 1.00 97.94 110 LYS A C 1
ATOM 867 O O . LYS A 1 110 ? -3.768 16.240 6.848 1.00 97.94 110 LYS A O 1
ATOM 872 N N . LYS A 1 111 ? -4.384 14.749 5.276 1.00 97.81 111 LYS A N 1
ATOM 873 C CA . LYS A 1 111 ? -3.271 14.993 4.331 1.00 97.81 111 LYS A CA 1
ATOM 874 C C . LYS A 1 111 ? -1.888 14.918 4.993 1.00 97.81 111 LYS A C 1
ATOM 876 O O . LYS A 1 111 ? -1.017 15.741 4.730 1.00 97.81 111 LYS A O 1
ATOM 881 N N . VAL A 1 112 ? -1.704 13.926 5.859 1.00 97.75 112 VAL A N 1
ATOM 882 C CA . VAL A 1 112 ? -0.467 13.719 6.618 1.00 97.75 112 VAL A CA 1
ATOM 883 C C . VAL A 1 112 ? 0.684 13.428 5.659 1.00 97.75 112 VAL A C 1
ATOM 885 O O . VAL A 1 112 ? 0.522 12.656 4.711 1.00 97.75 112 VAL A O 1
ATOM 888 N N . GLU A 1 113 ? 1.842 14.034 5.904 1.00 97.94 113 GLU A N 1
ATOM 889 C CA . GLU A 1 113 ? 3.049 13.812 5.112 1.00 97.94 113 GLU A CA 1
ATOM 890 C C . GLU A 1 113 ? 3.565 12.368 5.249 1.00 97.94 113 GLU A C 1
ATOM 892 O O . GLU A 1 113 ? 3.509 11.752 6.317 1.00 97.94 113 GLU A O 1
ATOM 897 N N . ILE A 1 114 ? 4.082 11.819 4.145 1.00 98.44 114 ILE A N 1
ATOM 898 C CA . ILE A 1 114 ? 4.680 10.484 4.080 1.00 98.44 114 ILE A CA 1
ATOM 899 C C . ILE A 1 114 ? 6.182 10.623 3.840 1.00 98.44 114 ILE A C 1
ATOM 901 O O . ILE A 1 114 ? 6.651 10.800 2.710 1.00 98.44 114 ILE A O 1
ATOM 905 N N . ILE A 1 115 ? 6.954 10.462 4.911 1.00 98.06 115 ILE A N 1
ATOM 906 C CA . ILE A 1 115 ? 8.412 10.561 4.889 1.00 98.06 115 ILE A CA 1
ATOM 907 C C . ILE A 1 115 ? 9.006 9.208 4.494 1.00 98.06 115 ILE A C 1
ATOM 909 O O . ILE A 1 115 ? 8.718 8.172 5.094 1.00 98.06 115 ILE A O 1
ATOM 913 N N . LYS A 1 116 ? 9.878 9.220 3.484 1.00 97.56 116 LYS A N 1
ATOM 914 C CA . LYS A 1 116 ? 10.531 8.033 2.916 1.00 97.56 116 LYS A CA 1
ATOM 915 C C . LYS A 1 116 ? 12.043 8.193 3.049 1.00 97.56 116 LYS A C 1
ATOM 917 O O . LYS A 1 116 ? 12.616 9.043 2.374 1.00 97.56 116 LYS A O 1
ATOM 922 N N . LYS A 1 117 ? 12.705 7.393 3.889 1.00 97.12 117 LYS A N 1
ATOM 923 C CA . LYS A 1 117 ? 14.162 7.502 4.106 1.00 97.12 117 LYS A CA 1
ATOM 924 C C . LYS A 1 117 ? 14.837 6.152 4.297 1.00 97.12 117 LYS A C 1
ATOM 926 O O . LYS A 1 117 ? 14.226 5.212 4.794 1.00 97.12 117 LYS A O 1
ATOM 931 N N . PHE A 1 118 ? 16.111 6.072 3.929 1.00 97.88 118 PHE A N 1
ATOM 932 C CA . PHE A 1 118 ? 16.965 4.947 4.300 1.00 97.88 118 PHE A CA 1
ATOM 933 C C . PHE A 1 118 ? 17.636 5.218 5.645 1.00 97.88 118 PHE A C 1
ATOM 935 O O . PHE A 1 118 ? 18.042 6.346 5.916 1.00 97.88 118 PHE A O 1
ATOM 942 N N . MET A 1 119 ? 17.767 4.192 6.482 1.00 97.06 119 MET A N 1
ATOM 943 C CA . MET A 1 119 ? 18.514 4.274 7.741 1.00 97.06 119 MET A CA 1
ATOM 944 C C . MET A 1 119 ? 19.071 2.912 8.174 1.00 97.06 119 MET A C 1
ATOM 946 O O . MET A 1 119 ? 18.604 1.880 7.682 1.00 97.06 119 MET A O 1
ATOM 950 N N . PRO A 1 120 ? 20.081 2.871 9.063 1.00 98.06 120 PRO A N 1
ATOM 951 C CA . PRO A 1 120 ? 20.576 1.619 9.625 1.00 98.06 120 PRO A CA 1
ATOM 952 C C . PRO A 1 120 ? 19.477 0.859 10.379 1.00 98.06 120 PRO A C 1
ATOM 954 O O . PRO A 1 120 ? 18.695 1.453 11.119 1.00 98.06 120 PRO A O 1
ATOM 957 N N . ARG A 1 121 ? 19.441 -0.470 10.225 1.00 97.25 121 ARG A N 1
ATOM 958 C CA . ARG A 1 121 ? 18.455 -1.354 10.872 1.00 97.25 121 ARG A CA 1
ATOM 959 C C . ARG A 1 121 ? 18.397 -1.142 12.383 1.00 97.25 121 ARG A C 1
ATOM 961 O O . ARG A 1 121 ? 17.315 -0.961 12.924 1.00 97.25 121 ARG A O 1
ATOM 968 N N . GLY A 1 122 ? 19.559 -1.140 13.036 1.00 96.88 122 GLY A N 1
ATOM 969 C CA . GLY A 1 122 ? 19.635 -0.990 14.489 1.00 96.88 122 GLY A CA 1
ATOM 970 C C . GLY A 1 122 ? 19.071 0.344 14.978 1.00 96.88 122 GLY A C 1
ATOM 971 O O . GLY A 1 122 ? 18.467 0.390 16.042 1.00 96.88 122 GLY A O 1
ATOM 972 N N . ASP A 1 123 ? 19.206 1.416 14.195 1.00 97.50 123 ASP A N 1
ATOM 973 C CA . ASP A 1 123 ? 18.640 2.720 14.551 1.00 97.50 123 ASP A CA 1
ATOM 974 C C . ASP A 1 123 ? 17.127 2.741 14.324 1.00 97.50 123 ASP A C 1
ATOM 976 O O . ASP A 1 123 ? 16.388 3.230 15.173 1.00 97.50 123 ASP A O 1
ATOM 980 N N . ALA A 1 124 ? 16.645 2.147 13.226 1.00 97.12 124 ALA A N 1
ATOM 981 C CA . ALA A 1 124 ? 15.213 2.011 12.967 1.00 97.12 124 ALA A CA 1
ATOM 982 C C . ALA A 1 124 ? 14.503 1.214 14.074 1.00 97.12 124 ALA A C 1
ATOM 984 O O . ALA A 1 124 ? 13.461 1.643 14.561 1.00 97.12 124 ALA A O 1
ATOM 985 N N . GLU A 1 125 ? 15.085 0.093 14.508 1.00 96.69 125 GLU A N 1
ATOM 986 C CA . GLU A 1 125 ? 14.551 -0.734 15.597 1.00 96.69 125 GLU A CA 1
ATOM 987 C C . GLU A 1 125 ? 14.570 0.001 16.943 1.00 96.69 125 GLU A C 1
ATOM 989 O O . GLU A 1 125 ? 13.621 -0.121 17.714 1.00 96.69 125 GLU A O 1
ATOM 994 N N . LYS A 1 126 ? 15.607 0.802 17.222 1.00 97.50 126 LYS A N 1
ATOM 995 C CA . LYS A 1 126 ? 15.671 1.630 18.438 1.00 97.50 126 LYS A CA 1
ATOM 996 C C . LYS A 1 126 ? 14.618 2.739 18.452 1.00 97.50 126 LYS A C 1
ATOM 998 O O . LYS A 1 126 ? 14.045 3.002 19.501 1.00 97.50 126 LYS A O 1
ATOM 1003 N N . ILE A 1 127 ? 14.390 3.402 17.317 1.00 96.31 127 ILE A N 1
ATOM 1004 C CA . ILE A 1 127 ? 13.480 4.554 17.224 1.00 96.31 127 ILE A CA 1
ATOM 1005 C C . ILE A 1 127 ? 12.017 4.100 17.142 1.00 96.31 127 ILE A C 1
ATOM 1007 O O . ILE A 1 127 ? 11.153 4.688 17.785 1.00 96.31 127 ILE A O 1
ATOM 1011 N N . TYR A 1 128 ? 11.732 3.070 16.342 1.00 95.69 128 TYR A N 1
ATOM 1012 C CA . TYR A 1 128 ? 10.367 2.685 15.962 1.00 95.69 128 TYR A CA 1
ATOM 1013 C C . TYR A 1 128 ? 9.936 1.311 16.501 1.00 95.69 128 TYR A C 1
ATOM 1015 O O . TYR A 1 128 ? 8.789 0.899 16.310 1.00 95.69 128 TYR A O 1
ATOM 1023 N N . GLY A 1 129 ? 10.834 0.586 17.172 1.00 95.00 129 GLY A N 1
ATOM 1024 C CA . GLY A 1 129 ? 10.593 -0.781 17.619 1.00 95.00 129 GLY A CA 1
ATOM 1025 C C . GLY A 1 129 ? 10.555 -1.792 16.469 1.00 95.00 129 GLY A C 1
ATOM 1026 O O . GLY A 1 129 ? 10.762 -1.478 15.298 1.00 95.00 129 GLY A O 1
ATOM 1027 N N . THR A 1 130 ? 10.244 -3.045 16.799 1.00 93.12 130 THR A N 1
ATOM 1028 C CA . THR A 1 130 ? 10.167 -4.154 15.827 1.00 93.12 130 THR A CA 1
ATOM 1029 C C . THR A 1 130 ? 8.876 -4.159 15.011 1.00 93.12 130 THR A C 1
ATOM 1031 O O . THR A 1 130 ? 8.731 -4.932 14.063 1.00 93.12 130 THR A O 1
ATOM 1034 N N . ARG A 1 131 ? 7.929 -3.275 15.337 1.00 90.81 131 ARG A N 1
ATOM 1035 C CA . ARG A 1 131 ? 6.655 -3.171 14.628 1.00 90.81 131 ARG A CA 1
ATOM 1036 C C . ARG A 1 131 ? 6.819 -2.735 13.177 1.00 90.81 131 ARG A C 1
ATOM 1038 O O . ARG A 1 131 ? 5.957 -3.060 12.375 1.00 90.81 131 ARG A O 1
ATOM 1045 N N . ILE A 1 132 ? 7.942 -2.118 12.813 1.00 95.88 132 ILE A N 1
ATOM 1046 C CA . ILE A 1 132 ? 8.280 -1.776 11.425 1.00 95.88 132 ILE A CA 1
ATOM 1047 C C . ILE A 1 132 ? 8.266 -2.976 10.458 1.00 95.88 132 ILE A C 1
ATOM 1049 O O . ILE A 1 132 ? 8.299 -2.774 9.251 1.00 95.88 132 ILE A O 1
ATOM 1053 N N . TYR A 1 133 ? 8.193 -4.214 10.955 1.00 96.00 133 TYR A N 1
ATOM 1054 C CA . TYR A 1 133 ? 8.177 -5.444 10.161 1.00 96.00 133 TYR A CA 1
ATOM 1055 C C . TYR A 1 133 ? 6.770 -6.001 9.851 1.00 96.00 133 TYR A C 1
ATOM 1057 O O . TYR A 1 133 ? 6.634 -7.201 9.621 1.00 96.00 133 TYR A O 1
ATOM 1065 N N . GLN A 1 134 ? 5.717 -5.169 9.814 1.00 91.94 134 GLN A N 1
ATOM 1066 C CA . GLN A 1 134 ? 4.362 -5.599 9.398 1.00 91.94 134 GLN A CA 1
ATOM 1067 C C . GLN A 1 134 ? 4.343 -6.234 7.987 1.00 91.94 134 GLN A C 1
ATOM 1069 O O . GLN A 1 134 ? 3.628 -7.201 7.738 1.00 91.94 134 GLN A O 1
ATOM 1074 N N . GLY A 1 135 ? 5.161 -5.732 7.059 1.00 88.50 135 GLY A N 1
ATOM 1075 C CA . GLY A 1 135 ? 5.388 -6.295 5.719 1.00 88.50 135 GLY A CA 1
ATOM 1076 C C . GLY A 1 135 ? 6.324 -7.498 5.657 1.00 88.50 135 GLY A C 1
ATOM 1077 O O . GLY A 1 135 ? 6.682 -7.930 4.562 1.00 88.50 135 GLY A O 1
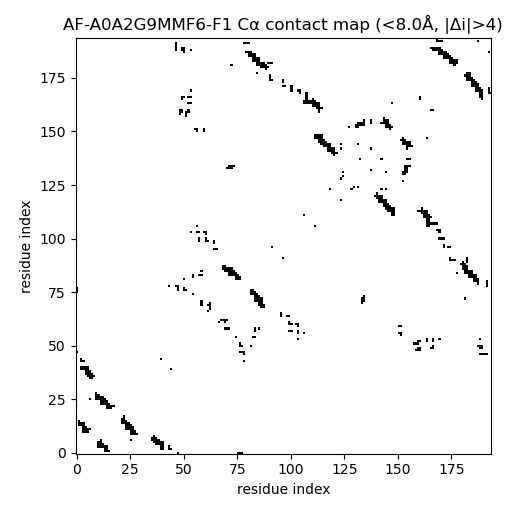ATOM 1078 N N . GLY A 1 136 ? 6.734 -8.031 6.808 1.00 91.19 136 GLY A N 1
ATOM 1079 C CA . GLY A 1 136 ? 7.800 -9.015 6.929 1.00 91.19 136 GLY A CA 1
ATOM 1080 C C . GLY A 1 136 ? 9.171 -8.377 7.170 1.00 91.19 136 GLY A C 1
ATOM 1081 O O . GLY A 1 136 ? 9.361 -7.161 7.104 1.00 91.19 136 GLY A O 1
ATOM 1082 N N . VAL A 1 137 ? 10.156 -9.220 7.478 1.00 91.62 137 VAL A N 1
ATOM 1083 C CA . VAL A 1 137 ? 11.518 -8.768 7.783 1.00 91.62 137 VAL A CA 1
ATOM 1084 C C . VAL A 1 137 ? 12.272 -8.510 6.482 1.00 91.62 137 VAL A C 1
ATOM 1086 O O . VAL A 1 137 ? 12.659 -9.440 5.775 1.00 91.62 137 VAL A O 1
ATOM 1089 N N . ALA A 1 138 ? 12.513 -7.237 6.168 1.00 89.56 138 ALA A N 1
ATOM 1090 C CA . ALA A 1 138 ? 13.360 -6.867 5.040 1.00 89.56 138 ALA A CA 1
ATOM 1091 C C . ALA A 1 138 ? 14.813 -7.343 5.268 1.00 89.56 138 ALA A C 1
ATOM 1093 O O . ALA A 1 138 ? 15.291 -7.305 6.405 1.00 89.56 138 ALA A O 1
ATOM 1094 N N . PRO A 1 139 ? 15.548 -7.788 4.232 1.00 87.38 139 PRO A N 1
ATOM 1095 C CA . PRO A 1 139 ? 16.954 -8.178 4.354 1.00 87.38 139 PRO A CA 1
ATOM 1096 C C . PRO A 1 139 ? 17.894 -6.958 4.415 1.00 87.38 139 PRO A C 1
ATOM 1098 O O . PRO A 1 139 ? 17.539 -5.860 4.000 1.00 87.38 139 PRO A O 1
ATOM 1101 N N . GLY A 1 140 ? 19.127 -7.156 4.897 1.00 90.25 140 GLY A N 1
ATOM 1102 C CA . GLY A 1 140 ? 20.200 -6.150 4.839 1.00 90.25 140 GLY A CA 1
ATOM 1103 C C . GLY A 1 140 ? 20.339 -5.242 6.071 1.00 90.25 140 GLY A C 1
ATOM 1104 O O . GLY A 1 140 ? 19.489 -5.207 6.960 1.00 90.25 140 GLY A O 1
ATOM 1105 N N . LYS A 1 141 ? 21.463 -4.516 6.145 1.00 94.31 141 LYS A N 1
ATOM 1106 C CA . LYS A 1 141 ? 21.808 -3.628 7.277 1.00 94.31 141 LYS A CA 1
ATOM 1107 C C . LYS A 1 141 ? 21.161 -2.241 7.198 1.00 94.31 141 LYS A C 1
ATOM 1109 O O . LYS A 1 141 ? 21.116 -1.549 8.209 1.00 94.31 141 LYS A O 1
ATOM 1114 N N . SER A 1 142 ? 20.674 -1.841 6.024 1.00 96.31 142 SER A N 1
ATOM 1115 C CA . SER A 1 142 ? 19.950 -0.587 5.801 1.00 96.31 142 SER A CA 1
ATOM 1116 C C . SER A 1 142 ? 18.505 -0.897 5.428 1.00 96.31 142 SER A C 1
ATOM 1118 O O . SER A 1 142 ? 18.260 -1.766 4.592 1.00 96.31 142 SER A O 1
ATOM 1120 N N . LEU A 1 143 ? 17.561 -0.205 6.060 1.00 97.44 143 LEU A N 1
ATOM 1121 C CA . LEU A 1 143 ? 16.130 -0.331 5.818 1.00 97.44 143 LEU A CA 1
ATOM 1122 C C . LEU A 1 143 ? 15.605 0.932 5.145 1.00 97.44 143 LEU A C 1
ATOM 1124 O O . LEU A 1 143 ? 15.983 2.041 5.525 1.00 97.44 143 LEU A O 1
ATOM 1128 N N . ARG A 1 144 ? 14.687 0.765 4.189 1.00 97.75 144 ARG A N 1
ATOM 1129 C CA . ARG A 1 144 ? 13.847 1.860 3.701 1.00 97.75 144 ARG A CA 1
ATOM 1130 C C . ARG A 1 144 ? 12.625 1.968 4.603 1.00 97.75 144 ARG A C 1
ATOM 1132 O O . ARG A 1 144 ? 11.795 1.066 4.613 1.00 97.75 144 ARG A O 1
ATOM 1139 N N . ILE A 1 145 ? 12.534 3.062 5.344 1.00 97.88 145 ILE A N 1
ATOM 1140 C CA . ILE A 1 145 ? 11.433 3.360 6.252 1.00 97.88 145 ILE A CA 1
ATOM 1141 C C . ILE A 1 145 ? 10.452 4.299 5.563 1.00 97.88 145 ILE A C 1
ATOM 1143 O O . ILE A 1 145 ? 10.843 5.329 5.004 1.00 97.88 145 ILE A O 1
ATOM 1147 N N . VAL A 1 146 ? 9.179 3.925 5.630 1.00 98.25 146 VAL A N 1
ATOM 1148 C CA . VAL A 1 146 ? 8.031 4.739 5.247 1.00 98.25 146 VAL A CA 1
ATOM 1149 C C . VAL A 1 146 ? 7.322 5.122 6.537 1.00 98.25 146 VAL A C 1
ATOM 1151 O O . VAL A 1 146 ? 6.861 4.253 7.272 1.00 98.25 146 VAL A O 1
ATOM 1154 N N . ASN A 1 147 ? 7.296 6.416 6.834 1.00 97.94 147 ASN A N 1
ATOM 1155 C CA . ASN A 1 147 ? 6.708 6.975 8.043 1.00 97.94 147 ASN A CA 1
ATOM 1156 C C . ASN A 1 147 ? 5.568 7.914 7.656 1.00 97.94 147 ASN A C 1
ATOM 1158 O O . ASN A 1 147 ? 5.810 8.963 7.060 1.00 97.94 147 ASN A O 1
ATOM 1162 N N . ILE A 1 148 ? 4.346 7.519 7.995 1.00 97.56 148 ILE A N 1
ATOM 1163 C CA . ILE A 1 148 ? 3.166 8.375 7.969 1.00 97.56 148 ILE A CA 1
ATOM 1164 C C . ILE A 1 148 ? 3.060 8.962 9.373 1.00 97.56 148 ILE A C 1
ATOM 1166 O O . ILE A 1 148 ? 2.747 8.249 10.329 1.00 97.56 148 ILE A O 1
ATOM 1170 N N . GLU A 1 149 ? 3.401 10.240 9.502 1.00 92.56 149 GLU A N 1
ATOM 1171 C CA . GLU A 1 149 ? 3.630 10.874 10.799 1.00 92.56 149 GLU A CA 1
ATOM 1172 C C . GLU A 1 149 ? 2.442 10.693 11.762 1.00 92.56 149 GLU A C 1
ATOM 1174 O O . GLU A 1 149 ? 1.298 10.959 11.409 1.00 92.56 149 GLU A O 1
ATOM 1179 N N . ASN A 1 150 ? 2.706 10.232 12.990 1.00 90.69 150 ASN A N 1
ATOM 1180 C CA . ASN A 1 150 ? 1.690 9.959 14.020 1.00 90.69 150 ASN A CA 1
ATOM 1181 C C . ASN A 1 150 ? 0.594 8.945 13.619 1.00 90.69 150 ASN A C 1
ATOM 1183 O O . ASN A 1 150 ? -0.430 8.856 14.294 1.00 90.69 150 ASN A O 1
ATOM 1187 N N . VAL A 1 151 ? 0.801 8.167 12.550 1.00 95.38 151 VAL A N 1
ATOM 1188 C CA . VAL A 1 151 ? -0.157 7.167 12.051 1.00 95.38 151 VAL A CA 1
ATOM 1189 C C . VAL A 1 151 ? 0.473 5.777 12.026 1.00 95.38 151 VAL A C 1
ATOM 1191 O O . VAL A 1 151 ? 0.036 4.878 12.743 1.00 95.38 151 VAL A O 1
ATOM 1194 N N . GLU A 1 152 ? 1.509 5.582 11.209 1.00 94.44 152 GLU A N 1
ATOM 1195 C CA . GLU A 1 152 ? 2.165 4.284 11.044 1.00 94.44 152 GLU A CA 1
ATOM 1196 C C . GLU A 1 152 ? 3.592 4.447 10.516 1.00 94.44 152 GLU A C 1
ATOM 1198 O O . GLU A 1 152 ? 3.890 5.339 9.724 1.00 94.44 152 GLU A O 1
ATOM 1203 N N . VAL A 1 153 ? 4.471 3.533 10.924 1.00 97.00 153 VAL A N 1
ATOM 1204 C CA . VAL A 1 153 ? 5.831 3.414 10.408 1.00 97.00 153 VAL A CA 1
ATOM 1205 C C . VAL A 1 153 ? 6.124 1.963 10.035 1.00 9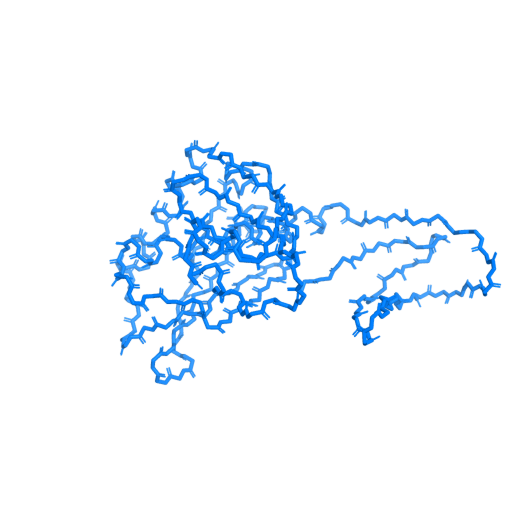7.00 153 VAL A C 1
ATOM 1207 O O . VAL A 1 153 ? 5.917 1.050 10.835 1.00 97.00 153 VAL A O 1
ATOM 1210 N N . GLU A 1 154 ? 6.614 1.747 8.814 1.00 97.69 154 GLU A N 1
ATOM 1211 C CA . GLU A 1 154 ? 6.917 0.416 8.283 1.00 97.69 154 GLU A CA 1
ATOM 1212 C C . GLU A 1 154 ? 8.198 0.418 7.437 1.00 97.69 154 GLU A C 1
ATOM 1214 O O . GLU A 1 154 ? 8.490 1.355 6.686 1.00 97.69 154 GLU A O 1
ATOM 1219 N N . ALA A 1 155 ? 8.966 -0.666 7.526 1.00 97.75 155 ALA A N 1
ATOM 1220 C CA . ALA A 1 155 ? 10.073 -0.960 6.632 1.00 97.75 155 ALA A CA 1
ATOM 1221 C C . ALA A 1 155 ? 9.535 -1.482 5.288 1.00 97.75 155 ALA A C 1
ATOM 1223 O O . ALA A 1 155 ? 9.465 -2.687 5.053 1.00 97.75 155 ALA A O 1
ATOM 1224 N N . CYS A 1 156 ? 9.152 -0.565 4.396 1.00 97.06 156 CYS A N 1
ATOM 1225 C CA . CYS A 1 156 ? 8.523 -0.897 3.121 1.00 97.06 156 CYS A CA 1
ATOM 1226 C C . CYS A 1 156 ? 9.360 -0.453 1.910 1.00 97.06 156 CYS A C 1
ATOM 1228 O O . CYS A 1 156 ? 9.827 0.685 1.802 1.00 97.06 156 CYS A O 1
ATOM 1230 N N . GLY A 1 157 ? 9.531 -1.367 0.952 1.00 94.88 157 GLY A N 1
ATOM 1231 C CA . GLY A 1 157 ? 10.297 -1.150 -0.280 1.00 94.88 157 GLY A CA 1
ATOM 1232 C C . GLY A 1 157 ? 9.483 -0.671 -1.486 1.00 94.88 157 GLY A C 1
ATOM 1233 O O . GLY A 1 157 ? 10.060 -0.489 -2.554 1.00 94.88 157 GLY A O 1
ATOM 1234 N N . GLY A 1 158 ? 8.162 -0.510 -1.363 1.00 95.00 158 GLY A N 1
ATOM 1235 C CA . GLY A 1 158 ? 7.316 -0.154 -2.505 1.00 95.00 158 GLY A CA 1
ATOM 1236 C C . GLY A 1 158 ? 7.167 1.345 -2.753 1.00 95.00 158 GLY A C 1
ATOM 1237 O O . GLY A 1 158 ? 7.739 2.196 -2.064 1.00 95.00 158 GLY A O 1
ATOM 1238 N N . THR A 1 159 ? 6.381 1.677 -3.774 1.00 97.19 159 THR A N 1
ATOM 1239 C CA . THR A 1 159 ? 6.014 3.060 -4.085 1.00 97.19 159 THR A CA 1
ATOM 1240 C C . THR A 1 159 ? 4.922 3.544 -3.136 1.00 97.19 159 THR A C 1
ATOM 1242 O O . THR A 1 159 ? 4.013 2.788 -2.800 1.00 97.19 159 THR A O 1
ATOM 1245 N N . HIS A 1 160 ? 5.021 4.806 -2.713 1.00 98.19 160 HIS A N 1
ATOM 1246 C CA . HIS A 1 160 ? 4.038 5.468 -1.851 1.00 98.19 160 HIS A CA 1
ATOM 1247 C C . HIS A 1 160 ? 3.812 6.899 -2.325 1.00 98.19 160 HIS A C 1
ATOM 1249 O O . HIS A 1 160 ? 4.722 7.518 -2.890 1.00 98.19 160 HIS A O 1
ATOM 1255 N N . LEU A 1 161 ? 2.617 7.406 -2.036 1.00 98.12 161 LEU A N 1
ATOM 1256 C CA . LEU A 1 161 ? 2.228 8.804 -2.224 1.00 98.12 161 LEU A CA 1
ATOM 1257 C C . LEU A 1 161 ? 3.111 9.750 -1.387 1.00 98.12 161 LEU A C 1
ATOM 1259 O O . LEU A 1 161 ? 3.935 9.289 -0.586 1.00 98.12 161 LEU A O 1
ATOM 1263 N N . ASN A 1 162 ? 2.995 11.065 -1.585 1.00 98.06 162 ASN A N 1
ATOM 1264 C CA . ASN A 1 162 ? 3.733 12.043 -0.771 1.00 98.06 162 ASN A CA 1
ATOM 1265 C C . ASN A 1 162 ? 2.952 12.472 0.471 1.00 98.06 162 ASN A C 1
ATOM 1267 O O . ASN A 1 162 ? 3.563 12.736 1.500 1.00 98.06 162 ASN A O 1
ATOM 1271 N N . ASN A 1 163 ? 1.623 12.474 0.404 1.00 98.38 163 ASN A N 1
ATOM 1272 C CA . ASN A 1 163 ? 0.753 12.635 1.565 1.00 98.38 163 ASN A CA 1
ATOM 1273 C C . ASN A 1 163 ? -0.467 11.703 1.497 1.00 98.38 163 ASN A C 1
ATOM 1275 O O . ASN A 1 163 ? -0.819 11.188 0.433 1.00 98.38 163 ASN A O 1
ATOM 1279 N N . THR A 1 164 ? -1.131 11.489 2.634 1.00 98.56 164 THR A N 1
ATOM 1280 C CA . THR A 1 164 ? -2.296 10.590 2.731 1.00 98.56 164 THR A CA 1
ATOM 1281 C C . THR A 1 164 ? -3.496 11.058 1.910 1.00 98.56 164 THR A C 1
ATOM 1283 O O . THR A 1 164 ? -4.294 10.229 1.479 1.00 98.56 164 THR A O 1
ATOM 1286 N N . GLY A 1 165 ? -3.607 12.359 1.633 1.00 98.19 165 GLY A N 1
ATOM 1287 C CA . GLY A 1 165 ? -4.698 12.945 0.857 1.00 98.19 165 GLY A CA 1
ATOM 1288 C C . GLY A 1 165 ? -4.708 12.533 -0.611 1.00 98.19 165 GLY A C 1
ATOM 1289 O O . GLY A 1 165 ? -5.768 12.493 -1.227 1.00 98.19 165 GLY A O 1
ATOM 1290 N N . GLU A 1 166 ? -3.554 12.167 -1.171 1.00 98.25 166 GLU A N 1
ATOM 1291 C CA . GLU A 1 166 ? -3.451 11.682 -2.555 1.00 98.25 166 GLU A CA 1
ATOM 1292 C C . GLU A 1 166 ? -4.106 10.304 -2.761 1.00 98.25 166 GLU A C 1
ATOM 1294 O O . GLU A 1 166 ? -4.280 9.863 -3.900 1.00 98.25 166 GLU A O 1
ATOM 1299 N N . ALA A 1 167 ? -4.471 9.605 -1.677 1.00 97.94 167 ALA A N 1
ATOM 1300 C CA . ALA A 1 167 ? -5.288 8.397 -1.761 1.00 97.94 167 ALA A CA 1
ATOM 1301 C C . ALA A 1 167 ? -6.740 8.716 -2.162 1.00 97.94 167 ALA A C 1
ATOM 1303 O O . ALA A 1 167 ? -7.427 7.831 -2.659 1.00 97.94 167 ALA A O 1
ATOM 1304 N N . GLU A 1 168 ? -7.164 9.977 -2.007 1.00 98.00 168 GLU A N 1
ATOM 1305 C CA . GLU A 1 168 ? -8.460 10.556 -2.386 1.00 98.00 168 GLU A CA 1
ATOM 1306 C C . GLU A 1 168 ? -9.670 9.968 -1.642 1.00 98.00 168 GLU A C 1
ATOM 1308 O O . GLU A 1 168 ? -10.316 10.676 -0.874 1.00 98.00 168 GLU A O 1
ATOM 1313 N N . LEU A 1 169 ? -9.964 8.688 -1.846 1.00 98.19 169 LEU A N 1
ATOM 1314 C CA . LEU A 1 169 ? -11.053 7.948 -1.215 1.00 98.19 169 LEU A CA 1
ATOM 1315 C C . LEU A 1 169 ? -10.579 6.520 -0.966 1.00 98.19 169 LEU A C 1
ATOM 1317 O O . LEU A 1 169 ? -9.902 5.953 -1.819 1.00 98.19 169 LEU A O 1
ATOM 1321 N N . ILE A 1 170 ? -10.949 5.938 0.171 1.00 98.75 170 ILE A N 1
ATOM 1322 C CA . ILE A 1 170 ? -10.776 4.510 0.454 1.00 98.75 170 ILE A CA 1
ATOM 1323 C C . ILE A 1 170 ? -12.160 3.906 0.663 1.00 98.75 170 ILE A C 1
ATOM 1325 O O . ILE A 1 170 ? -12.941 4.434 1.449 1.00 98.75 170 ILE A O 1
ATOM 1329 N N . LYS A 1 171 ? -12.452 2.797 -0.017 1.00 98.69 171 LYS A N 1
ATOM 1330 C CA . LYS A 1 171 ? -13.701 2.052 0.146 1.00 98.69 171 LYS A CA 1
ATOM 1331 C C . LYS A 1 171 ? -13.408 0.604 0.501 1.00 98.69 171 LYS A C 1
ATOM 1333 O O . LYS A 1 171 ? -12.697 -0.081 -0.239 1.00 98.69 171 LYS A O 1
ATOM 1338 N N . LEU A 1 172 ? -13.945 0.139 1.620 1.00 98.62 172 LEU A N 1
ATOM 1339 C CA . LEU A 1 172 ? -13.872 -1.241 2.070 1.00 98.62 172 LEU A CA 1
ATOM 1340 C C . LEU A 1 172 ? -15.048 -2.008 1.465 1.00 98.62 172 LEU A C 1
ATOM 1342 O O . LEU A 1 172 ? -16.212 -1.671 1.640 1.00 98.62 172 LEU A O 1
ATOM 1346 N N . VAL A 1 173 ? -14.733 -3.037 0.686 1.00 98.00 173 VAL A N 1
ATOM 1347 C CA . VAL A 1 173 ? -15.714 -3.737 -0.151 1.00 98.00 173 VAL A CA 1
ATOM 1348 C C . VAL A 1 173 ? -16.406 -4.848 0.627 1.00 98.00 173 VAL A C 1
ATOM 1350 O O . VAL A 1 173 ? -17.612 -5.033 0.504 1.00 98.00 173 VAL A O 1
ATOM 1353 N N . LYS A 1 174 ? -15.624 -5.641 1.363 1.00 97.31 174 LYS A N 1
ATOM 1354 C CA . LYS A 1 174 ? -16.096 -6.773 2.169 1.00 97.31 174 LYS A CA 1
ATOM 1355 C C . LYS A 1 174 ? -14.973 -7.316 3.040 1.00 97.31 174 LYS A C 1
ATOM 1357 O O . LYS A 1 174 ? -13.793 -7.050 2.785 1.00 97.31 174 LYS A O 1
ATOM 1362 N N . THR A 1 175 ? -15.334 -8.184 3.976 1.00 97.88 175 THR A N 1
ATOM 1363 C CA . THR A 1 175 ? -14.387 -9.013 4.722 1.00 97.88 175 THR A CA 1
ATOM 1364 C C . THR A 1 175 ? -14.583 -10.497 4.421 1.00 97.88 175 THR A C 1
ATOM 1366 O O . THR A 1 175 ? -15.606 -10.921 3.884 1.00 97.88 175 THR A O 1
ATOM 1369 N N . SER A 1 176 ? -13.559 -11.304 4.691 1.00 97.56 176 SER A N 1
ATOM 1370 C CA . SER A 1 176 ? -13.638 -12.765 4.603 1.00 97.56 176 SER A CA 1
ATOM 1371 C C . SER A 1 176 ? -12.674 -13.398 5.592 1.00 97.56 176 SER A C 1
ATOM 1373 O O . SER A 1 176 ? -11.511 -13.001 5.664 1.00 97.56 176 SER A O 1
ATOM 1375 N N . LYS A 1 177 ? -13.106 -14.439 6.307 1.00 96.56 177 LYS A N 1
ATOM 1376 C CA . LYS A 1 177 ? -12.189 -15.271 7.095 1.00 96.56 177 LYS A 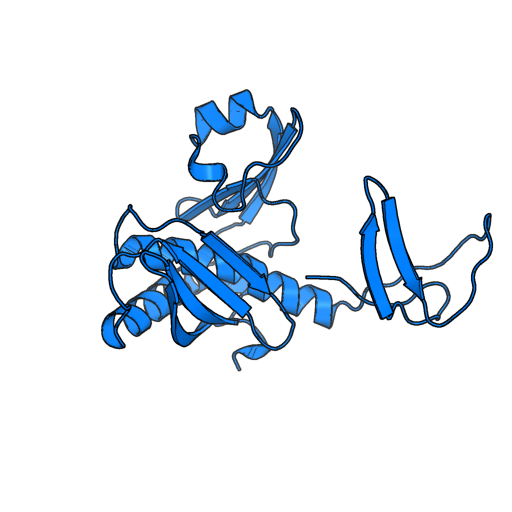CA 1
ATOM 1377 C C . LYS A 1 177 ? -11.285 -16.058 6.138 1.00 96.56 177 LYS A C 1
ATOM 1379 O O . LYS A 1 177 ? -11.788 -16.699 5.219 1.00 96.56 177 LYS A O 1
ATOM 1384 N N . VAL A 1 178 ? -9.965 -15.977 6.318 1.00 96.88 178 VAL A N 1
ATOM 1385 C CA . VAL A 1 178 ? -8.983 -16.714 5.492 1.00 96.88 178 VAL A CA 1
ATOM 1386 C C . VAL A 1 178 ? -8.641 -18.044 6.151 1.00 96.88 178 VAL A C 1
ATOM 1388 O O . VAL A 1 178 ? -8.629 -19.086 5.505 1.00 96.88 178 VAL A O 1
ATOM 1391 N N . LYS A 1 179 ? -8.356 -17.987 7.451 1.00 95.62 179 LYS A N 1
ATOM 1392 C CA . LYS A 1 179 ? -8.093 -19.118 8.344 1.00 95.62 179 LYS A CA 1
ATOM 1393 C C . LYS A 1 179 ? -8.292 -18.655 9.786 1.00 95.62 179 LYS A C 1
ATOM 1395 O O . LYS A 1 179 ? -8.549 -17.474 10.025 1.00 95.62 179 LYS A O 1
ATOM 1400 N N . ASP A 1 180 ? -8.170 -19.558 10.749 1.00 95.25 180 ASP A N 1
ATOM 1401 C CA . ASP A 1 180 ? -8.226 -19.169 12.158 1.00 95.25 180 ASP A CA 1
ATOM 1402 C C . ASP A 1 180 ? -7.151 -18.128 12.488 1.00 95.25 180 ASP A C 1
ATOM 1404 O O . ASP A 1 180 ? -5.992 -18.242 12.078 1.00 95.25 180 ASP A O 1
ATOM 1408 N N . GLY A 1 181 ? -7.574 -17.065 13.174 1.00 96.38 181 GLY A N 1
ATOM 1409 C CA . GLY A 1 181 ? -6.722 -15.934 13.522 1.00 96.38 181 GLY A CA 1
ATOM 1410 C C . GLY A 1 181 ? -6.410 -14.963 12.377 1.00 96.38 181 GLY A C 1
ATOM 1411 O O . GLY A 1 181 ? -5.646 -14.031 12.616 1.00 96.38 181 GLY A O 1
ATOM 1412 N N . VAL A 1 182 ? -6.944 -15.144 11.157 1.00 98.06 182 VAL A N 1
ATOM 1413 C CA . VAL A 1 182 ? -6.671 -14.257 10.008 1.00 98.06 182 VAL A CA 1
ATOM 1414 C C . VAL A 1 182 ? -7.942 -13.886 9.241 1.00 98.06 182 VAL A C 1
ATOM 1416 O O . VAL A 1 182 ? -8.639 -14.748 8.693 1.00 98.06 182 VAL A O 1
ATOM 1419 N N . VAL A 1 183 ? -8.180 -12.580 9.117 1.00 98.50 183 VAL A N 1
ATOM 1420 C CA . VAL A 1 183 ? -9.299 -11.992 8.368 1.00 98.50 183 VAL A CA 1
ATOM 1421 C C . VAL A 1 183 ? -8.763 -11.123 7.237 1.00 98.50 183 VAL A C 1
ATOM 1423 O O . VAL A 1 183 ? -7.829 -10.349 7.424 1.00 98.50 183 VAL A O 1
ATOM 1426 N N . ARG A 1 184 ? -9.367 -11.245 6.056 1.00 98.69 184 ARG A N 1
ATOM 1427 C CA . ARG A 1 184 ? -9.092 -10.418 4.883 1.00 98.69 184 ARG A CA 1
ATOM 1428 C C . ARG A 1 184 ? -10.062 -9.253 4.816 1.00 98.69 184 ARG A C 1
ATOM 1430 O O . ARG A 1 184 ? -11.268 -9.477 4.860 1.00 98.69 184 ARG A O 1
ATOM 1437 N N . ILE A 1 185 ? -9.539 -8.054 4.605 1.00 98.75 185 ILE A N 1
ATOM 1438 C CA . ILE A 1 185 ? -10.285 -6.838 4.279 1.00 98.75 185 ILE A CA 1
ATOM 1439 C C . ILE A 1 185 ? -10.008 -6.514 2.811 1.00 98.75 185 ILE A C 1
ATOM 1441 O O . ILE A 1 185 ? -8.862 -6.274 2.427 1.00 98.75 185 ILE A O 1
ATOM 1445 N N . PHE A 1 186 ? -11.044 -6.536 1.975 1.00 98.75 186 PHE A N 1
ATOM 1446 C CA . PHE A 1 186 ? -10.957 -6.109 0.579 1.00 98.75 186 PHE A CA 1
ATOM 1447 C C . PHE A 1 186 ? -11.240 -4.617 0.486 1.00 98.75 186 PHE A C 1
ATOM 1449 O O . PHE A 1 186 ? -12.196 -4.141 1.095 1.00 98.75 186 PHE A O 1
ATOM 1456 N N . PHE A 1 187 ? -10.450 -3.891 -0.297 1.00 98.75 187 PHE A N 1
ATOM 1457 C CA . PHE A 1 187 ? -10.625 -2.455 -0.461 1.00 98.75 187 PHE A CA 1
ATOM 1458 C C . PHE A 1 187 ? -10.161 -1.962 -1.829 1.00 98.75 187 PHE A C 1
ATOM 1460 O O . PHE A 1 187 ? -9.412 -2.635 -2.542 1.00 98.75 187 PHE A O 1
ATOM 1467 N N . VAL A 1 188 ? -10.602 -0.756 -2.164 1.00 98.69 188 VAL A N 1
ATOM 1468 C CA . VAL A 1 188 ? -10.133 0.040 -3.300 1.00 98.69 188 VAL A CA 1
ATOM 1469 C C . VAL A 1 188 ? -9.826 1.458 -2.832 1.00 98.69 188 VAL A C 1
ATOM 1471 O O . VAL A 1 188 ? -10.359 1.912 -1.818 1.00 98.69 188 VAL A O 1
ATOM 1474 N N . ALA A 1 189 ? -8.944 2.154 -3.547 1.00 98.50 189 ALA A N 1
ATOM 1475 C CA . ALA A 1 189 ? -8.614 3.546 -3.273 1.00 98.50 189 ALA A CA 1
ATOM 1476 C C . ALA A 1 189 ? -8.396 4.354 -4.555 1.00 98.50 189 ALA A C 1
ATOM 1478 O O . ALA A 1 189 ? -8.128 3.788 -5.616 1.00 98.50 189 ALA A O 1
ATOM 1479 N N . GLY A 1 190 ? -8.457 5.680 -4.452 1.00 97.44 190 GLY A N 1
ATOM 1480 C CA . GLY A 1 190 ? -8.193 6.570 -5.579 1.00 97.44 190 GLY A CA 1
ATOM 1481 C C . GLY A 1 190 ? -9.219 6.415 -6.696 1.00 97.44 190 GLY A C 1
ATOM 1482 O O . GLY A 1 190 ? -10.422 6.375 -6.439 1.00 97.44 190 GLY A O 1
ATOM 1483 N N . ASN A 1 191 ? -8.750 6.308 -7.943 1.00 93.38 191 ASN A N 1
ATOM 1484 C CA . ASN A 1 191 ? -9.644 6.204 -9.098 1.00 93.38 191 ASN A CA 1
ATOM 1485 C C . ASN A 1 191 ? -10.507 4.935 -9.063 1.00 93.38 191 ASN A C 1
ATOM 1487 O O . ASN A 1 191 ? -11.667 5.004 -9.441 1.00 93.38 191 ASN A O 1
ATOM 1491 N N . ALA A 1 192 ? -9.987 3.810 -8.560 1.00 96.06 192 ALA A N 1
ATOM 1492 C CA . ALA A 1 192 ? -10.756 2.564 -8.449 1.00 96.06 192 ALA A CA 1
ATOM 1493 C C . ALA A 1 192 ? -11.888 2.612 -7.400 1.00 96.06 192 ALA A C 1
ATOM 1495 O O . ALA A 1 192 ? -12.702 1.693 -7.340 1.00 96.06 192 ALA A O 1
ATOM 1496 N N . ALA A 1 193 ? -11.924 3.642 -6.546 1.00 95.19 193 ALA A N 1
ATOM 1497 C CA . ALA A 1 193 ? -12.956 3.816 -5.524 1.00 95.19 193 ALA A CA 1
ATOM 1498 C C . ALA A 1 193 ? -14.098 4.760 -5.941 1.00 95.19 193 ALA A C 1
ATOM 1500 O O . ALA A 1 193 ? -15.092 4.841 -5.215 1.00 95.19 193 ALA A O 1
ATOM 1501 N N . LYS A 1 194 ? -13.943 5.481 -7.057 1.00 88.00 194 LYS A N 1
ATOM 1502 C CA . LYS A 1 194 ? -14.938 6.414 -7.606 1.00 88.00 194 LYS A CA 1
ATOM 1503 C C . LYS A 1 194 ? -15.913 5.686 -8.522 1.00 88.00 194 LYS A C 1
ATOM 1505 O O . LYS A 1 194 ? -17.113 6.022 -8.443 1.00 88.00 194 LYS A O 1
#

Foldseek 3Di:
DDWWWDKQNWTQPDWDDDPPDIDTDTPDDDDPPDDIDTDTPVLQQLQQQLLVLLLLLLQLLLCVQQHVQWFWPDKDGGNQKIKTKIFDQDWQDPVSLVSSQVSSVVQLVVFFFKDWDKDFPVVCCVVPNPSLQSVHDDDDGIFTWIDRDPGDIHRDDGHHDGTSNSQVHKDFDDKDDPDRRMIMTMIGTDPSND

Secondary structure (DSSP, 8-state):
----EEETTEEEEEEEEETTEEEEEESS---TT----EEE-HHHHHHHHHHHHHHHHHHHHHHHHH-TT--EEEEEE-SS-EEEEEE-SSPPPHHHHHHHHHHHHHHHHTT-BEEEEEEEHHHHHHHH-GGGGTT----SSEEEEEEETTTEEEE--S---SBGGGG--EEEEEEEEEETTEEEEEEEEGGGG-

pLDDT: mean 96.5, std 2.57, range [79.38, 98.88]

Radius of gyration: 18.03 Å; Cα contacts (8 Å, |Δi|>4): 386; chains: 1; bounding box: 45×34×48 Å

Mean predicted aligned error: 3.34 Å

Solvent-accessible surface area (backbone atoms only — not comparable to full-atom values): 10625 Å² total; per-residue (Å²): 119,67,70,42,33,29,49,70,82,22,44,34,78,44,52,50,73,59,87,94,43,80,46,74,44,54,66,67,88,84,61,95,88,64,90,73,57,72,46,71,42,57,68,60,48,49,38,36,19,20,36,45,45,44,50,55,39,44,52,42,19,41,23,72,71,78,32,84,76,49,42,54,74,48,74,51,44,44,72,80,44,29,37,40,29,30,35,38,89,64,84,80,48,74,66,58,51,49,52,24,34,51,43,25,40,51,48,23,74,65,44,40,53,42,48,75,45,75,44,48,41,71,57,49,39,70,75,62,39,77,65,25,38,47,84,42,84,72,76,75,65,56,38,42,36,37,34,36,69,100,67,49,56,34,45,48,90,73,66,62,54,63,30,38,37,72,23,73,42,60,40,70,75,51,69,44,80,76,50,93,46,28,32,32,41,32,31,28,22,29,78,61,50,112

Nearest PDB structures (foldseek):
  2zze-assembly2_B  TM=9.746E-01  e=2.028E-21  Pyrococcus horikoshii
  2zzg-assembly1_A  TM=9.699E-01  e=3.627E-21  Pyrococcus horikoshii
  2zzf-assembly1_A  TM=9.649E-01  e=5.141E-21  Pyrococcus horikoshii
  2zzg-assembly2_B  TM=9.708E-01  e=1.586E-19  Pyrococcus horikoshii
  2ztg-assembly1_A  TM=9.405E-01  e=2.170E-18  Archaeoglobus fulgidus

Sequence (194 aa):
MQDLGLINCFPVIDVFKQGNLIVHKIDGKVQTGDEVKCGVNFERRKQLTQHHTATHLVNAASRTILGSHINQASAKKDVDHAYLDVTHYQSINDEELRLIEDEANNLVKKKVEIIKKFMPRGDAEKIYGTRIYQGGVAPGKSLRIVNIENVEVEACGGTHLNNTGEAELIKLVKTSKVKDGVVRIFFVAGNAAK